Protein AF-W2LH14-F1 (afdb_monomer)

Structure (mmCIF, N/CA/C/O backbone):
data_AF-W2LH14-F1
#
_entry.id   AF-W2LH14-F1
#
loop_
_atom_site.group_PDB
_atom_site.id
_atom_site.type_symbol
_atom_site.label_atom_id
_atom_site.label_alt_id
_atom_site.label_comp_id
_atom_site.label_asym_id
_atom_site.label_entity_id
_atom_site.label_seq_id
_atom_site.pdbx_PDB_ins_code
_atom_site.Cartn_x
_atom_site.Cartn_y
_atom_site.Cartn_z
_atom_site.occupancy
_atom_site.B_iso_or_equiv
_atom_site.auth_seq_id
_atom_site.auth_comp_id
_atom_site.auth_asym_id
_atom_site.auth_atom_id
_atom_site.pdbx_PDB_model_num
ATOM 1 N N . MET A 1 1 ? 20.746 -1.551 20.951 1.00 38.94 1 MET A N 1
ATOM 2 C CA . MET A 1 1 ? 19.528 -2.276 20.537 1.00 38.94 1 MET A CA 1
ATOM 3 C C . MET A 1 1 ? 18.344 -1.422 20.956 1.00 38.94 1 MET A C 1
ATOM 5 O O . MET A 1 1 ? 18.225 -1.141 22.141 1.00 38.94 1 MET A O 1
ATOM 9 N N . VAL A 1 2 ? 17.562 -0.896 20.012 1.00 44.94 2 VAL A N 1
ATOM 10 C CA . VAL A 1 2 ? 16.342 -0.150 20.358 1.00 44.94 2 VAL A CA 1
ATOM 11 C C . VAL A 1 2 ? 15.364 -1.171 20.933 1.00 44.94 2 VAL A C 1
ATOM 13 O O . VAL A 1 2 ? 15.032 -2.142 20.262 1.00 44.94 2 VAL A O 1
ATOM 16 N N . VAL A 1 3 ? 14.977 -1.011 22.198 1.00 56.09 3 VAL A N 1
ATOM 17 C CA . VAL A 1 3 ? 13.902 -1.818 22.783 1.00 56.09 3 VAL A CA 1
ATOM 18 C C . VAL A 1 3 ? 12.614 -1.327 22.143 1.00 56.09 3 VAL A C 1
ATOM 20 O O . VAL A 1 3 ? 12.196 -0.200 22.414 1.00 56.09 3 VAL A O 1
ATOM 23 N N . ASP A 1 4 ? 12.021 -2.137 21.269 1.00 64.62 4 ASP A N 1
ATOM 24 C CA . ASP A 1 4 ? 10.728 -1.815 20.677 1.00 64.62 4 ASP A CA 1
ATOM 25 C C . ASP A 1 4 ? 9.689 -1.707 21.793 1.00 64.62 4 ASP A C 1
ATOM 27 O O . ASP A 1 4 ? 9.436 -2.655 22.542 1.00 64.62 4 ASP A O 1
ATOM 31 N N . LYS A 1 5 ? 9.120 -0.512 21.932 1.00 77.62 5 LYS A N 1
ATOM 32 C CA . LYS A 1 5 ? 8.041 -0.234 22.875 1.00 77.62 5 LYS A CA 1
ATOM 33 C C . LYS A 1 5 ? 6.723 -0.181 22.120 1.00 77.62 5 LYS A C 1
ATOM 35 O O . LYS A 1 5 ? 6.680 0.225 20.952 1.00 77.62 5 LYS A O 1
ATOM 40 N N . ALA A 1 6 ? 5.662 -0.536 22.838 1.00 82.56 6 ALA A N 1
ATOM 41 C CA . ALA A 1 6 ? 4.285 -0.347 22.415 1.00 82.56 6 ALA A CA 1
ATOM 42 C C . ALA A 1 6 ? 4.061 1.038 21.752 1.00 82.56 6 ALA A C 1
ATOM 44 O O . ALA A 1 6 ? 4.745 2.010 22.101 1.00 82.56 6 ALA A O 1
ATOM 45 N N . PRO A 1 7 ? 3.128 1.156 20.793 1.00 87.44 7 PRO A N 1
ATOM 46 C CA . PRO A 1 7 ? 2.204 0.112 20.340 1.00 87.44 7 PRO A CA 1
ATOM 47 C C . PRO A 1 7 ? 2.902 -0.963 19.491 1.00 87.44 7 PRO A C 1
ATOM 49 O O . PRO A 1 7 ? 3.725 -0.636 18.634 1.00 87.44 7 PRO A O 1
ATOM 52 N N . PHE A 1 8 ? 2.581 -2.240 19.725 1.00 93.31 8 PHE A N 1
ATOM 53 C CA . PHE A 1 8 ? 3.042 -3.327 18.854 1.00 93.31 8 PHE A CA 1
ATOM 54 C C . PHE A 1 8 ? 2.170 -3.428 17.600 1.00 93.31 8 PHE A C 1
ATOM 56 O O . PHE A 1 8 ? 0.969 -3.161 17.637 1.00 93.31 8 PHE A O 1
ATOM 63 N N . GLY A 1 9 ? 2.775 -3.818 16.481 1.00 94.38 9 GLY A N 1
ATOM 64 C CA . GLY A 1 9 ? 2.094 -3.914 15.196 1.00 94.38 9 GLY A CA 1
ATOM 65 C C . GLY A 1 9 ? 3.068 -3.834 14.027 1.00 94.38 9 GLY A C 1
ATOM 66 O O . GLY A 1 9 ? 4.276 -3.984 14.208 1.00 94.38 9 GLY A O 1
ATOM 67 N N . MET A 1 10 ? 2.539 -3.563 12.837 1.00 96.00 10 MET A N 1
ATOM 68 C CA . MET A 1 10 ? 3.332 -3.341 11.629 1.00 96.00 10 MET A CA 1
ATOM 69 C C . MET A 1 10 ? 3.384 -1.850 11.305 1.00 96.00 10 MET A C 1
ATOM 71 O O . MET A 1 10 ? 2.360 -1.250 10.977 1.00 96.00 10 MET A O 1
ATOM 75 N N . SER A 1 11 ? 4.574 -1.252 11.380 1.00 95.19 11 SER A N 1
ATOM 76 C CA . SER A 1 11 ? 4.781 0.145 10.993 1.00 95.19 11 SER A CA 1
ATOM 77 C C . SER A 1 11 ? 5.124 0.295 9.514 1.00 95.19 11 SER A C 1
ATOM 79 O O . SER A 1 11 ? 5.924 -0.467 8.976 1.00 95.19 11 SER A O 1
ATOM 81 N N . VAL A 1 12 ? 4.587 1.341 8.901 1.00 95.44 12 VAL A N 1
ATOM 82 C CA . VAL A 1 12 ? 4.843 1.793 7.537 1.00 95.44 12 VAL A CA 1
ATOM 83 C C . VAL A 1 12 ? 5.394 3.212 7.606 1.00 95.44 12 VAL A C 1
ATOM 85 O O . VAL A 1 12 ? 4.910 4.039 8.385 1.00 95.44 12 VAL A O 1
ATOM 88 N N . SER A 1 13 ? 6.406 3.488 6.787 1.00 94.06 13 SER A N 1
ATOM 89 C CA . SER A 1 13 ? 7.114 4.765 6.797 1.00 94.06 13 SER A CA 1
ATOM 90 C C . SER A 1 13 ? 7.590 5.134 5.403 1.00 94.06 13 SER A C 1
ATOM 92 O O . SER A 1 13 ? 8.064 4.273 4.660 1.00 94.06 13 SER A O 1
ATOM 94 N N . TYR A 1 14 ? 7.559 6.427 5.091 1.00 94.31 14 TYR A N 1
ATOM 95 C CA . TYR A 1 14 ? 8.203 7.014 3.925 1.00 94.31 14 TYR A CA 1
ATOM 96 C C . TYR A 1 14 ? 9.401 7.875 4.356 1.00 94.31 14 TYR A C 1
ATOM 98 O O . TYR A 1 14 ? 9.303 9.094 4.516 1.00 94.31 14 TYR A O 1
ATOM 106 N N . PRO A 1 15 ? 10.574 7.257 4.566 1.00 92.44 15 PRO A N 1
ATOM 107 C CA . PRO A 1 15 ? 11.709 7.915 5.205 1.00 92.44 15 PRO A CA 1
ATOM 108 C C . PRO A 1 15 ? 12.373 8.998 4.346 1.00 92.44 15 PRO A C 1
ATOM 110 O O . PRO A 1 15 ? 13.210 9.741 4.853 1.00 92.44 15 PRO A O 1
ATOM 113 N N . TYR A 1 16 ? 12.044 9.121 3.056 1.00 93.38 16 TYR A N 1
ATOM 114 C CA . TYR A 1 16 ? 12.667 10.113 2.173 1.00 93.38 16 TYR A CA 1
ATOM 115 C C . TYR A 1 16 ? 12.553 11.546 2.712 1.00 93.38 16 TYR A C 1
ATOM 117 O O . TYR A 1 16 ? 13.519 12.301 2.666 1.00 93.38 16 TYR A O 1
ATOM 125 N N . ARG A 1 17 ? 11.413 11.897 3.317 1.00 90.00 17 ARG A N 1
ATOM 126 C CA . ARG A 1 17 ? 11.184 13.231 3.901 1.00 90.00 17 ARG A CA 1
ATOM 127 C C . ARG A 1 17 ? 12.053 13.550 5.120 1.00 90.00 17 ARG A C 1
ATOM 129 O O . ARG A 1 17 ? 12.203 14.714 5.465 1.00 90.00 17 ARG A O 1
ATOM 136 N N . SER A 1 18 ? 12.583 12.530 5.795 1.00 91.62 18 SER A N 1
ATOM 137 C CA . SER A 1 18 ? 13.492 12.678 6.936 1.00 91.62 18 SER A CA 1
A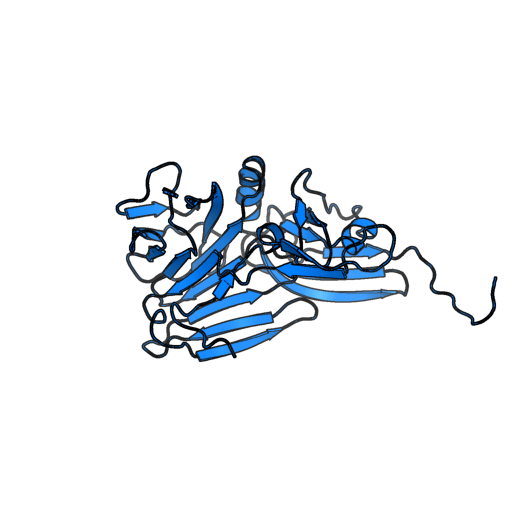TOM 138 C C . SER A 1 18 ? 14.950 12.457 6.532 1.00 91.62 18 SER A C 1
ATOM 140 O O . SER A 1 18 ? 15.806 12.261 7.398 1.00 91.62 18 SER A O 1
ATOM 142 N N . ARG A 1 19 ? 15.241 12.452 5.221 1.00 94.06 19 ARG A N 1
ATOM 143 C CA . ARG A 1 19 ? 16.601 12.301 4.716 1.00 94.06 19 ARG A CA 1
ATOM 144 C C . ARG A 1 19 ? 17.437 13.511 5.108 1.00 94.06 19 ARG A C 1
ATOM 146 O O . ARG A 1 19 ? 17.054 14.653 4.873 1.00 94.06 19 ARG A O 1
ATOM 153 N N . PHE A 1 20 ? 18.627 13.236 5.614 1.00 92.81 20 PHE A N 1
ATOM 154 C CA . PHE A 1 20 ? 19.674 14.227 5.795 1.00 92.81 20 PHE A CA 1
ATOM 155 C C . PHE A 1 20 ? 20.974 13.708 5.191 1.00 92.81 20 PHE A C 1
ATOM 157 O O . PHE A 1 20 ? 21.210 12.499 5.125 1.00 92.81 20 PHE A O 1
ATOM 164 N N . SER A 1 21 ? 21.814 14.627 4.733 1.00 93.44 21 SER A N 1
ATOM 165 C CA . SER A 1 21 ? 23.137 14.332 4.192 1.00 93.44 21 SER A CA 1
AT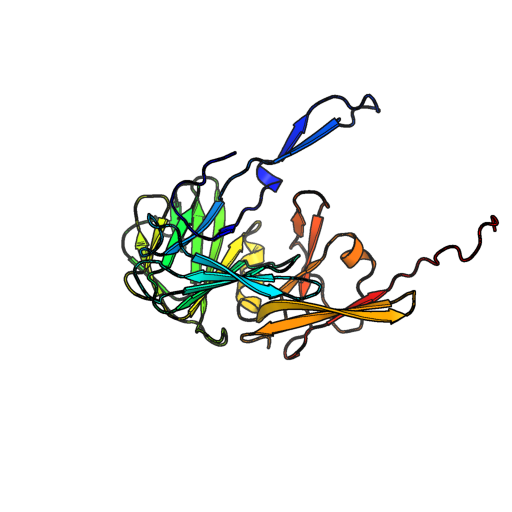OM 166 C C . SER A 1 21 ? 24.219 14.927 5.076 1.00 93.44 21 SER A C 1
ATOM 168 O O . SER A 1 21 ? 24.014 15.976 5.688 1.00 93.44 21 SER A O 1
ATOM 170 N N . GLY A 1 22 ? 25.379 14.282 5.130 1.00 92.00 22 GLY A N 1
ATOM 171 C CA . GLY A 1 22 ? 26.474 14.744 5.968 1.00 92.00 22 GLY A CA 1
ATOM 172 C C . GLY A 1 22 ? 27.847 14.305 5.482 1.00 92.00 22 GLY A C 1
ATOM 173 O O . GLY A 1 22 ? 27.995 13.376 4.686 1.00 92.00 22 GLY A O 1
ATOM 174 N N . GLY A 1 23 ? 28.856 15.003 6.004 1.00 89.38 23 GLY A N 1
ATOM 175 C CA . GLY A 1 23 ? 30.268 14.795 5.696 1.00 89.38 23 GLY A CA 1
ATOM 176 C C . GLY A 1 23 ? 30.675 15.258 4.293 1.00 89.38 23 GLY A C 1
ATOM 177 O O . GLY A 1 23 ? 29.878 15.254 3.358 1.00 89.38 23 GLY A O 1
ATOM 178 N N . SER A 1 24 ? 31.949 15.621 4.145 1.00 88.31 24 SER A N 1
ATOM 179 C CA . SER A 1 24 ? 32.569 15.846 2.836 1.00 88.31 24 SER A CA 1
ATOM 180 C C . SER A 1 24 ? 33.154 14.534 2.321 1.00 88.31 24 SER A C 1
ATOM 182 O O . SER A 1 24 ? 33.870 13.848 3.055 1.00 88.31 24 SER A O 1
ATOM 184 N N . SER A 1 25 ? 32.841 14.173 1.075 1.00 86.56 25 SER A N 1
ATOM 185 C CA . SER A 1 25 ? 33.462 13.023 0.403 1.00 86.56 25 SER A CA 1
ATOM 186 C C . SER A 1 25 ? 34.875 13.318 -0.115 1.00 86.56 25 SER A C 1
ATOM 188 O O . SER A 1 25 ? 35.583 12.389 -0.485 1.00 86.56 25 SER A O 1
ATOM 190 N N . GLY A 1 26 ? 35.280 14.594 -0.169 1.00 85.12 26 GLY A N 1
ATOM 191 C CA . GLY A 1 26 ? 36.501 15.030 -0.855 1.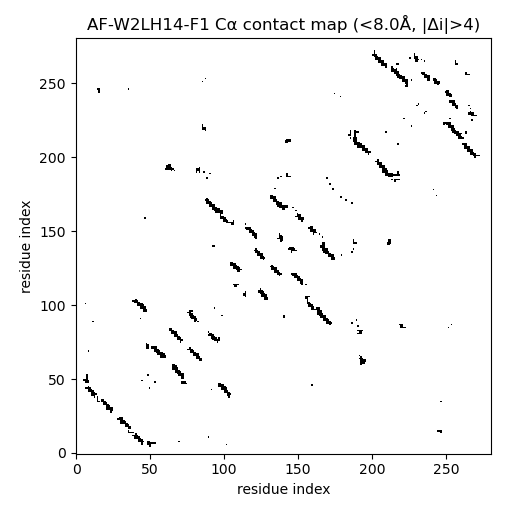00 85.12 26 GLY A CA 1
ATOM 192 C C . GLY A 1 26 ? 36.355 15.180 -2.377 1.00 85.12 26 GLY A C 1
ATOM 193 O O . GLY A 1 26 ? 37.260 15.714 -3.007 1.00 85.12 26 GLY A O 1
ATOM 194 N N . ASN A 1 27 ? 35.210 14.801 -2.960 1.00 84.94 27 ASN A N 1
ATOM 195 C CA . ASN A 1 27 ? 34.949 14.884 -4.399 1.00 84.94 27 ASN A CA 1
ATOM 196 C C . ASN A 1 27 ? 34.001 16.045 -4.728 1.00 84.94 27 ASN A C 1
ATOM 198 O O . ASN A 1 27 ? 32.787 15.869 -4.691 1.00 84.94 27 ASN A O 1
ATOM 202 N N . ASN A 1 28 ? 34.541 17.227 -5.052 1.00 84.31 28 ASN A N 1
ATOM 203 C CA . ASN A 1 28 ? 33.806 18.364 -5.641 1.00 84.31 28 ASN A CA 1
ATOM 204 C C . ASN A 1 28 ? 32.405 18.633 -5.043 1.00 84.31 28 ASN A C 1
ATOM 206 O O . ASN A 1 28 ? 31.420 18.757 -5.764 1.00 84.31 28 ASN A O 1
ATOM 210 N N . GLY A 1 29 ? 32.301 18.711 -3.714 1.00 81.75 29 GLY A N 1
ATOM 211 C CA . GLY A 1 29 ? 31.038 19.030 -3.033 1.00 81.75 29 GLY A CA 1
ATOM 212 C C . GLY A 1 29 ? 30.055 17.862 -2.877 1.00 81.75 29 GLY A C 1
ATOM 213 O O . GLY A 1 29 ? 28.970 18.061 -2.333 1.00 81.75 29 GLY A O 1
ATOM 214 N N . ALA A 1 30 ? 30.415 16.640 -3.282 1.00 88.00 30 ALA A N 1
ATOM 215 C CA . ALA A 1 30 ? 29.601 15.462 -3.013 1.00 88.00 30 ALA A CA 1
ATOM 216 C C . ALA A 1 30 ? 29.592 15.115 -1.514 1.00 88.00 30 ALA A C 1
ATOM 218 O O . ALA A 1 30 ? 30.618 15.169 -0.820 1.00 88.00 30 ALA A O 1
ATOM 219 N N . VAL A 1 31 ? 28.420 14.718 -1.021 1.00 91.25 31 VAL A N 1
ATOM 220 C CA . VAL A 1 31 ? 28.214 14.313 0.374 1.00 91.25 31 VAL A CA 1
ATOM 221 C C . VAL A 1 31 ? 28.796 12.925 0.625 1.00 91.25 31 VAL A C 1
ATOM 223 O O . VAL A 1 31 ? 28.765 12.060 -0.248 1.00 91.25 31 VAL A O 1
ATOM 226 N N . LYS A 1 32 ? 29.328 12.693 1.828 1.00 93.25 32 LYS A N 1
ATOM 227 C CA . LYS A 1 32 ? 29.902 11.389 2.199 1.00 93.25 32 LYS A CA 1
ATOM 228 C C . LYS A 1 32 ? 28.826 10.331 2.437 1.00 93.25 32 LYS A C 1
ATOM 230 O O . LYS A 1 32 ? 29.034 9.160 2.137 1.00 93.25 32 LYS A O 1
ATOM 235 N N . PHE A 1 33 ? 27.702 10.734 3.020 1.00 92.25 33 PHE A N 1
ATOM 236 C CA . PHE A 1 33 ? 26.586 9.843 3.305 1.00 92.25 33 PHE A CA 1
ATOM 237 C C . PHE A 1 33 ? 25.256 10.591 3.281 1.00 92.25 33 PHE A C 1
ATOM 239 O O . PHE A 1 33 ? 25.194 11.815 3.432 1.00 92.25 33 PHE A O 1
ATOM 246 N N . TYR A 1 34 ? 24.184 9.816 3.164 1.00 93.75 34 TYR A N 1
ATOM 247 C CA . TYR A 1 34 ? 22.848 10.220 3.566 1.00 93.75 34 TYR A CA 1
ATOM 248 C C . TYR A 1 34 ? 22.275 9.172 4.520 1.00 93.75 34 TYR A C 1
ATOM 250 O O . TYR A 1 34 ? 22.641 7.998 4.473 1.00 93.75 34 TYR A O 1
ATOM 258 N N . ALA A 1 35 ? 21.392 9.610 5.404 1.00 93.00 35 ALA A N 1
ATOM 259 C CA . ALA A 1 35 ? 20.705 8.762 6.363 1.00 93.00 35 ALA A CA 1
ATOM 260 C C . ALA A 1 35 ? 19.260 9.236 6.529 1.00 93.00 35 ALA A C 1
ATOM 262 O O . ALA A 1 35 ? 18.885 10.314 6.067 1.00 93.00 35 ALA A O 1
ATOM 263 N N . HIS A 1 36 ? 18.448 8.401 7.167 1.00 93.88 36 HIS A N 1
ATOM 264 C CA . HIS A 1 36 ? 17.021 8.626 7.344 1.00 93.88 36 HIS A CA 1
ATOM 265 C C . HIS A 1 36 ? 16.633 8.508 8.812 1.00 93.88 36 HIS A C 1
ATOM 267 O O . HIS A 1 36 ? 17.153 7.653 9.531 1.00 93.88 36 HIS A O 1
ATOM 273 N N . GLY A 1 37 ? 15.679 9.330 9.243 1.00 89.44 37 GLY A N 1
ATOM 274 C CA . GLY A 1 37 ? 15.054 9.163 10.550 1.00 89.44 37 GLY A CA 1
ATOM 275 C C . GLY A 1 37 ? 14.220 7.881 10.607 1.00 89.44 37 GLY A C 1
ATOM 276 O O . GLY A 1 37 ? 13.422 7.613 9.708 1.00 89.44 37 GLY A O 1
ATOM 277 N N . MET A 1 38 ? 14.368 7.110 11.686 1.00 88.06 38 MET A N 1
ATOM 278 C CA . MET A 1 38 ? 13.526 5.945 11.973 1.00 88.06 38 MET A CA 1
ATOM 279 C C . MET A 1 38 ? 12.230 6.416 12.643 1.00 88.06 38 MET A C 1
ATOM 281 O O . MET A 1 38 ? 12.186 6.625 13.854 1.00 88.06 38 MET A O 1
ATOM 285 N N . VAL A 1 39 ? 11.178 6.624 11.850 1.00 90.00 39 VAL A N 1
ATOM 286 C CA . VAL A 1 39 ? 9.872 7.116 12.322 1.00 90.00 39 VAL A CA 1
ATOM 287 C C . VAL A 1 39 ? 8.798 6.110 11.940 1.00 90.00 39 VAL A C 1
ATOM 289 O O . VAL A 1 39 ? 8.739 5.715 10.784 1.00 90.00 39 VAL A O 1
ATOM 292 N N . ARG A 1 40 ? 7.941 5.703 12.882 1.00 91.75 40 ARG A N 1
ATOM 293 C CA . ARG A 1 40 ? 6.789 4.815 12.633 1.00 91.75 40 ARG A CA 1
ATOM 294 C C . ARG A 1 40 ? 5.578 5.651 12.209 1.00 91.75 40 ARG A C 1
ATOM 296 O O . ARG A 1 40 ? 4.757 5.990 13.054 1.00 91.75 40 ARG A O 1
ATOM 303 N N . GLU A 1 41 ? 5.516 6.058 10.943 1.00 94.19 41 GLU A N 1
ATOM 304 C CA . GLU A 1 41 ? 4.569 7.096 10.496 1.00 94.19 41 GLU A CA 1
ATOM 305 C C . GLU A 1 41 ? 3.106 6.655 10.529 1.00 94.19 41 GLU A C 1
ATOM 307 O O . GLU A 1 41 ? 2.223 7.437 10.893 1.00 94.19 41 GLU A O 1
ATOM 312 N N . PHE A 1 42 ? 2.868 5.397 10.178 1.00 96.62 42 PHE A N 1
ATOM 313 C CA . PHE A 1 42 ? 1.580 4.732 10.285 1.00 96.62 42 PHE A CA 1
ATOM 314 C C . PHE A 1 42 ? 1.802 3.333 10.856 1.00 96.62 42 PHE A C 1
ATOM 316 O O . PHE A 1 42 ? 2.737 2.648 10.452 1.00 96.62 42 PHE A O 1
ATOM 323 N N . VAL A 1 43 ? 0.972 2.881 11.790 1.00 97.25 43 VAL A N 1
ATOM 324 C CA . VAL A 1 43 ? 1.081 1.550 12.398 1.00 97.25 43 VAL A CA 1
ATOM 325 C C . VAL A 1 43 ? -0.264 0.849 12.332 1.00 97.25 43 VAL A C 1
ATOM 327 O O . VAL A 1 43 ? -1.243 1.323 12.908 1.00 97.25 43 VAL A O 1
ATOM 330 N N . PHE A 1 44 ? -0.281 -0.316 11.688 1.00 98.19 44 PHE A N 1
ATOM 331 C CA . PHE A 1 44 ? -1.351 -1.293 11.841 1.00 98.19 44 PHE A CA 1
ATOM 332 C C . PHE A 1 44 ? -1.166 -2.018 13.172 1.00 98.19 44 PHE A C 1
ATOM 334 O O . PHE A 1 44 ? -0.198 -2.759 13.351 1.00 98.19 44 PHE A O 1
ATOM 341 N N . SER A 1 45 ? -2.075 -1.790 14.112 1.00 97.56 45 SER A N 1
ATOM 342 C CA . SER A 1 45 ? -2.112 -2.438 15.422 1.00 97.56 45 SER A CA 1
ATOM 343 C C . SER A 1 45 ? -3.523 -2.967 15.701 1.00 97.56 45 SER A C 1
ATOM 345 O O . SER A 1 45 ? -4.421 -2.866 14.856 1.00 97.56 45 SER A O 1
ATOM 347 N N . ALA A 1 46 ? -3.722 -3.534 16.884 1.00 97.62 46 ALA A N 1
ATOM 348 C CA . ALA A 1 46 ? -5.020 -3.937 17.399 1.00 97.62 46 ALA A CA 1
ATOM 349 C C . ALA A 1 46 ? -5.072 -3.720 18.916 1.00 97.62 46 ALA A C 1
ATOM 351 O O . ALA A 1 46 ? -4.030 -3.741 19.579 1.00 97.62 46 ALA A O 1
ATOM 352 N N . GLU A 1 47 ? -6.271 -3.529 19.464 1.00 96.56 47 GLU A N 1
ATOM 353 C CA . GLU A 1 47 ? -6.476 -3.370 20.912 1.00 96.56 47 GLU A CA 1
ATOM 354 C C . GLU A 1 47 ? -5.887 -4.556 21.695 1.00 96.56 47 GLU A C 1
ATOM 356 O O . GLU A 1 47 ? -5.254 -4.393 22.736 1.00 96.56 47 GLU A O 1
ATOM 361 N N . GLU A 1 48 ? -6.007 -5.760 21.143 1.00 96.50 48 GLU A N 1
ATOM 362 C CA . GLU A 1 48 ? -5.579 -7.002 21.780 1.00 96.50 48 GLU A CA 1
ATOM 363 C C . GLU A 1 48 ? -4.047 -7.160 21.837 1.00 96.50 48 GLU A C 1
ATOM 365 O O . GLU A 1 48 ? -3.545 -7.973 22.614 1.00 96.50 48 GLU A O 1
ATOM 370 N N . ILE A 1 49 ? -3.295 -6.391 21.036 1.00 93.50 49 ILE A N 1
ATOM 371 C CA . ILE A 1 49 ? -1.827 -6.489 20.939 1.00 93.50 49 ILE A CA 1
ATOM 372 C C . ILE A 1 49 ? -1.107 -5.182 21.265 1.00 93.50 49 ILE A C 1
ATOM 374 O O . ILE A 1 49 ? 0.119 -5.155 21.274 1.00 93.50 49 ILE A O 1
ATOM 378 N N . VAL A 1 50 ? -1.817 -4.080 21.530 1.00 89.81 50 VAL A N 1
ATOM 379 C CA . VAL A 1 50 ? -1.174 -2.766 21.696 1.00 89.81 50 VAL A CA 1
ATOM 380 C C . VAL A 1 50 ? -0.126 -2.777 22.817 1.00 89.81 50 VAL A C 1
ATOM 382 O O . VAL A 1 50 ? 0.971 -2.252 22.629 1.00 89.81 50 VAL A O 1
ATOM 385 N N . TRP A 1 51 ? -0.425 -3.456 23.928 1.00 89.62 51 TRP A N 1
ATOM 386 C CA . TRP A 1 51 ? 0.429 -3.572 25.119 1.00 89.62 51 TRP A CA 1
ATOM 387 C C . TRP A 1 51 ? 0.982 -4.982 25.341 1.00 89.62 51 TRP A C 1
ATOM 389 O O . TRP A 1 51 ? 1.769 -5.199 26.260 1.00 89.62 51 TRP A O 1
ATOM 399 N N . GLN A 1 52 ? 0.589 -5.940 24.501 1.00 89.75 52 GLN A N 1
ATOM 400 C CA . GLN A 1 52 ? 0.999 -7.335 24.596 1.00 89.75 52 GLN A CA 1
ATOM 401 C C . GLN A 1 52 ? 1.696 -7.741 23.307 1.00 89.75 52 GLN A C 1
ATOM 403 O O . GLN A 1 52 ? 1.104 -7.707 22.232 1.00 89.75 52 GLN A O 1
ATOM 408 N N . LYS A 1 53 ? 2.969 -8.129 23.417 1.00 91.56 53 LYS A N 1
ATOM 409 C CA . LYS A 1 53 ? 3.763 -8.536 22.260 1.00 91.56 53 LYS A CA 1
ATOM 410 C C . LYS A 1 53 ? 3.065 -9.712 21.551 1.00 91.56 53 LYS A C 1
ATOM 412 O O . LYS A 1 53 ? 2.902 -10.757 22.182 1.00 91.56 53 LYS A O 1
ATOM 417 N N . PRO A 1 54 ? 2.683 -9.576 20.269 1.00 94.50 54 PRO A N 1
ATOM 418 C CA . PRO A 1 54 ? 2.094 -10.681 19.524 1.00 94.50 54 PRO A CA 1
ATOM 419 C C . PRO A 1 54 ? 3.147 -11.748 19.202 1.00 94.50 54 PRO A C 1
ATOM 421 O O . PRO A 1 54 ? 4.349 -11.465 19.144 1.00 94.50 54 PRO A O 1
ATOM 424 N N . ASN A 1 55 ? 2.693 -12.969 18.925 1.00 95.69 55 ASN A N 1
ATOM 425 C CA . ASN A 1 55 ? 3.536 -13.966 18.273 1.00 95.69 55 ASN A CA 1
ATOM 426 C C . ASN A 1 55 ? 3.701 -13.575 16.797 1.00 95.69 55 ASN A C 1
ATOM 428 O O . ASN A 1 55 ? 2.703 -13.403 16.098 1.00 95.69 55 ASN A O 1
ATOM 432 N N . PHE A 1 56 ? 4.947 -13.406 16.356 1.00 95.88 56 PHE A N 1
ATOM 433 C CA . PHE A 1 56 ? 5.302 -13.040 14.989 1.00 95.88 56 PHE A CA 1
ATOM 434 C C . PHE A 1 56 ? 5.877 -14.243 14.245 1.00 95.88 56 PHE A C 1
ATOM 436 O O . PHE A 1 56 ? 6.785 -14.906 14.753 1.00 95.88 56 PHE A O 1
ATOM 443 N N . GLN A 1 57 ? 5.397 -14.476 13.026 1.00 97.88 57 GLN A N 1
ATOM 444 C CA . GLN A 1 57 ? 5.869 -15.546 12.151 1.00 97.88 57 GLN A CA 1
ATOM 445 C C . GLN A 1 57 ? 5.964 -15.059 10.704 1.00 97.88 57 GLN A C 1
ATOM 447 O O . GLN A 1 57 ? 5.096 -14.322 10.240 1.00 97.88 57 GLN A O 1
ATOM 452 N N . VAL A 1 58 ? 6.986 -15.520 9.984 1.00 98.31 58 VAL A N 1
ATOM 453 C CA . VAL A 1 58 ? 6.978 -15.551 8.515 1.00 98.31 58 VAL A CA 1
ATOM 454 C C . VAL A 1 58 ? 6.322 -16.869 8.119 1.00 98.31 58 VAL A C 1
ATOM 456 O O . VAL A 1 58 ? 6.745 -17.919 8.601 1.00 98.31 58 VAL A O 1
ATOM 459 N N . VAL A 1 59 ? 5.259 -16.811 7.321 1.00 98.25 59 VAL A N 1
ATOM 460 C CA . VAL A 1 59 ? 4.414 -17.981 7.019 1.00 98.25 59 VAL A CA 1
ATOM 461 C C . VAL A 1 59 ? 4.424 -18.382 5.546 1.00 98.25 59 VAL A C 1
ATOM 463 O O . VAL A 1 59 ? 4.016 -19.497 5.242 1.00 98.25 59 VAL A O 1
ATOM 466 N N . ASP A 1 60 ? 4.885 -17.501 4.657 1.00 98.06 60 ASP A N 1
ATOM 467 C CA . ASP A 1 60 ? 5.046 -17.752 3.220 1.00 98.06 60 ASP A CA 1
ATOM 468 C C . ASP A 1 60 ? 6.073 -16.763 2.632 1.00 98.06 60 ASP A C 1
ATOM 470 O O . ASP A 1 60 ? 6.348 -15.722 3.247 1.00 98.06 60 ASP A O 1
ATOM 474 N N . TRP A 1 61 ? 6.662 -17.076 1.476 1.00 97.38 61 TRP A N 1
ATOM 475 C CA . TRP A 1 61 ? 7.583 -16.192 0.747 1.00 97.38 61 TRP A CA 1
ATOM 476 C C . TRP A 1 61 ? 7.708 -16.577 -0.733 1.00 97.38 61 TRP A C 1
ATOM 478 O O . TRP A 1 61 ? 7.414 -17.701 -1.128 1.00 97.38 61 TRP A O 1
ATOM 488 N N . ALA A 1 62 ? 8.190 -15.634 -1.541 1.00 96.56 62 ALA A N 1
ATOM 489 C CA . ALA A 1 62 ? 8.521 -15.823 -2.954 1.00 96.56 62 ALA A CA 1
ATOM 490 C C . ALA A 1 62 ? 9.808 -15.057 -3.312 1.00 96.56 62 ALA A C 1
ATOM 492 O O . ALA 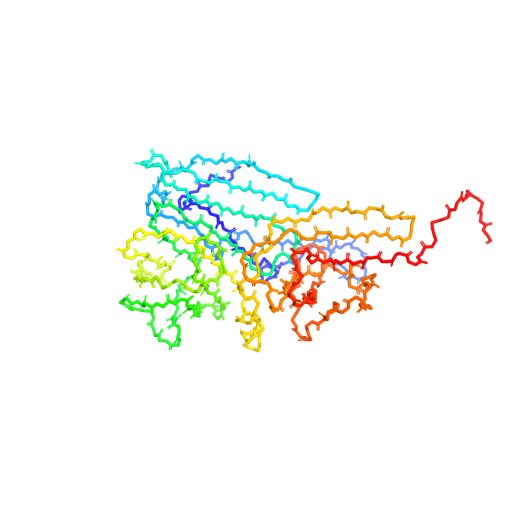A 1 62 ? 10.408 -14.417 -2.443 1.00 96.56 62 ALA A O 1
ATOM 493 N N . ASP A 1 63 ? 10.206 -15.060 -4.589 1.00 96.88 63 ASP A N 1
ATOM 494 C CA . ASP A 1 63 ? 11.369 -14.293 -5.070 1.00 96.88 63 ASP A CA 1
ATOM 495 C C . ASP A 1 63 ? 11.245 -12.798 -4.750 1.00 96.88 63 ASP A C 1
ATOM 497 O O . ASP A 1 63 ? 12.222 -12.132 -4.398 1.00 96.88 63 ASP A O 1
ATOM 501 N N . GLN A 1 64 ? 10.022 -12.268 -4.842 1.00 95.56 64 GLN A N 1
ATOM 502 C CA . GLN A 1 64 ? 9.667 -10.929 -4.392 1.00 95.56 64 GLN A CA 1
ATOM 503 C C . GLN A 1 64 ? 8.517 -10.989 -3.389 1.00 95.56 64 GLN A C 1
ATOM 505 O O . GLN A 1 64 ? 7.344 -10.901 -3.749 1.00 95.56 64 GLN A O 1
ATOM 510 N N . GLY A 1 65 ? 8.865 -11.048 -2.109 1.00 96.75 65 GLY A N 1
ATOM 511 C CA . GLY A 1 65 ? 7.952 -10.750 -1.010 1.00 96.75 65 GLY A CA 1
ATOM 512 C C . GLY A 1 65 ? 7.872 -11.837 0.052 1.00 96.75 65 GLY A C 1
ATOM 513 O O . GLY A 1 65 ? 8.321 -12.965 -0.139 1.00 96.75 65 GLY A O 1
ATOM 514 N N . VAL A 1 66 ? 7.318 -11.462 1.202 1.00 98.38 66 VAL A N 1
ATOM 515 C CA . VAL A 1 66 ? 7.133 -12.345 2.358 1.00 98.38 66 VAL A CA 1
ATOM 516 C C . VAL A 1 66 ? 5.776 -12.098 2.999 1.00 98.38 66 VAL A C 1
ATOM 518 O O . VAL A 1 66 ? 5.357 -10.947 3.141 1.00 98.38 66 VAL A O 1
ATOM 521 N N . THR A 1 67 ? 5.121 -13.159 3.455 1.00 98.69 67 THR A N 1
ATOM 522 C CA . THR A 1 67 ? 3.894 -13.058 4.247 1.00 98.69 67 THR A CA 1
ATOM 523 C C . THR A 1 67 ? 4.238 -13.183 5.721 1.00 98.69 67 THR A C 1
ATOM 525 O O . THR A 1 67 ? 4.819 -14.176 6.172 1.00 98.69 67 THR A O 1
ATOM 528 N N . VAL A 1 68 ? 3.847 -12.176 6.497 1.00 98.56 68 VAL A N 1
ATOM 529 C CA . VAL A 1 68 ? 4.034 -12.138 7.947 1.00 98.56 68 VAL A CA 1
ATOM 530 C C . VAL A 1 68 ? 2.700 -12.223 8.670 1.00 98.56 68 VAL A C 1
ATOM 532 O O . VAL A 1 68 ? 1.699 -11.650 8.241 1.00 98.56 68 VAL A O 1
ATOM 535 N N . LYS A 1 69 ? 2.694 -12.917 9.805 1.00 98.56 69 LYS A N 1
ATOM 536 C CA . LYS A 1 69 ? 1.523 -13.110 10.656 1.00 98.56 69 LYS A CA 1
ATOM 537 C C . LYS A 1 69 ? 1.830 -12.692 12.087 1.00 98.56 69 LYS A C 1
ATOM 539 O O . LYS A 1 69 ? 2.827 -13.114 12.668 1.00 98.56 69 LYS A O 1
ATOM 544 N N . PHE A 1 70 ? 0.923 -11.913 12.660 1.00 97.81 70 PHE A N 1
ATOM 545 C CA . PHE A 1 70 ? 0.882 -11.545 14.067 1.00 97.81 70 PHE A CA 1
ATOM 546 C C . PHE A 1 70 ? -0.328 -12.225 14.701 1.00 97.81 70 PHE A C 1
ATOM 548 O O . PHE A 1 70 ? -1.445 -12.060 14.216 1.00 97.81 70 PHE A O 1
ATOM 555 N N . THR A 1 71 ? -0.124 -12.978 15.778 1.00 97.94 71 THR A N 1
ATOM 556 C CA . THR A 1 71 ? -1.213 -13.598 16.550 1.00 97.94 71 THR A CA 1
ATOM 557 C C . THR A 1 71 ? -1.248 -12.977 17.938 1.00 97.94 71 THR A C 1
ATOM 559 O O . THR A 1 71 ? -0.202 -12.878 18.591 1.00 97.94 71 THR A O 1
ATOM 562 N N . ALA A 1 72 ? -2.423 -12.528 18.378 1.00 96.44 72 ALA A N 1
ATOM 563 C CA . ALA A 1 72 ? -2.586 -11.991 19.723 1.00 96.44 72 ALA A CA 1
ATOM 564 C C . ALA A 1 72 ? -2.297 -13.073 20.775 1.00 96.44 72 ALA A C 1
ATOM 566 O O . ALA A 1 72 ? -2.591 -14.244 20.572 1.00 96.44 72 ALA A O 1
ATOM 567 N N . GLY A 1 73 ? -1.693 -12.698 21.905 1.00 91.44 73 GLY A N 1
ATOM 568 C CA . GLY A 1 73 ? -1.490 -13.638 23.017 1.00 91.44 73 GLY A CA 1
ATOM 569 C C . GLY A 1 73 ? -2.755 -13.850 23.857 1.00 91.44 73 GLY A C 1
ATOM 570 O O . GLY A 1 73 ? -2.901 -14.875 24.513 1.00 91.44 73 GLY A O 1
ATOM 571 N N . SER A 1 74 ? -3.661 -12.872 23.834 1.00 88.12 74 SER A N 1
ATOM 572 C CA . SER A 1 74 ? -4.910 -12.828 24.601 1.00 88.12 74 SER A CA 1
ATOM 573 C C . SER A 1 74 ? -6.108 -13.457 23.882 1.00 88.12 74 SER A C 1
ATOM 575 O O . SER A 1 74 ? -7.138 -13.690 24.511 1.00 88.12 74 SER A O 1
ATOM 577 N N . SER A 1 75 ? -5.995 -13.734 22.581 1.00 91.12 75 SER A N 1
ATOM 578 C CA . SER A 1 75 ? -7.050 -14.325 21.752 1.00 91.12 75 SER A CA 1
ATOM 579 C C . SER A 1 75 ? -6.446 -15.152 20.611 1.00 91.12 75 SER A C 1
ATOM 581 O O . SER A 1 75 ? -5.233 -15.195 20.441 1.00 91.12 75 SER A O 1
ATOM 583 N N . SER A 1 76 ? -7.276 -15.809 19.798 1.00 92.75 76 SER A N 1
ATOM 584 C CA . SER A 1 76 ? -6.837 -16.440 18.542 1.00 92.75 76 SER A CA 1
ATOM 585 C C . SER A 1 76 ? -6.830 -15.475 17.349 1.00 92.75 76 SER A C 1
ATOM 587 O O . SER A 1 76 ? -6.611 -15.908 16.216 1.00 92.75 76 SER A O 1
ATOM 589 N N . GLY A 1 77 ? -7.087 -14.183 17.582 1.00 97.81 77 GLY A N 1
ATOM 590 C CA . GLY A 1 77 ? -7.159 -13.168 16.540 1.00 97.81 77 GLY A CA 1
ATOM 591 C C . GLY A 1 77 ? -5.804 -12.914 15.879 1.00 97.81 77 GLY A C 1
ATOM 592 O O . GLY A 1 77 ? -4.744 -13.019 16.507 1.00 97.81 77 GLY A O 1
ATOM 593 N N . THR A 1 78 ? -5.831 -12.589 14.586 1.00 98.50 78 THR A N 1
ATOM 594 C CA . THR A 1 78 ? -4.625 -12.474 13.759 1.00 98.50 78 THR A CA 1
ATOM 595 C C . THR A 1 78 ? -4.621 -11.232 12.880 1.00 98.50 78 THR A C 1
ATOM 597 O O . THR A 1 78 ? -5.665 -10.750 12.440 1.00 98.50 78 THR A O 1
ATOM 600 N N . MET A 1 79 ? -3.415 -10.738 12.609 1.00 98.50 79 MET A N 1
ATOM 601 C CA . MET A 1 79 ? -3.129 -9.772 11.556 1.00 98.50 79 MET A CA 1
ATOM 602 C C . MET A 1 79 ? -2.137 -10.405 10.573 1.00 98.50 79 MET A C 1
ATOM 604 O O . MET A 1 79 ? -1.120 -10.946 11.009 1.00 98.50 79 MET A O 1
ATOM 608 N N . VAL A 1 80 ? -2.412 -10.356 9.272 1.00 98.81 80 VAL A N 1
ATOM 609 C CA . VAL A 1 80 ? -1.550 -10.918 8.217 1.00 98.81 80 VAL A CA 1
ATOM 610 C C . VAL A 1 80 ? -1.242 -9.852 7.174 1.00 98.81 80 VAL A C 1
ATOM 612 O O . VAL A 1 80 ? -2.154 -9.174 6.703 1.00 98.81 80 VAL A O 1
ATOM 615 N N . SER A 1 81 ? 0.027 -9.711 6.804 1.00 98.62 81 SER A N 1
ATOM 616 C CA . SER A 1 81 ? 0.478 -8.756 5.791 1.00 98.62 81 SER A CA 1
ATOM 617 C C . SER A 1 81 ? 1.407 -9.428 4.794 1.00 98.62 81 SER A C 1
ATOM 619 O O . SER A 1 81 ? 2.296 -10.184 5.186 1.00 98.62 81 SER A O 1
ATOM 621 N N . ASP A 1 82 ? 1.208 -9.100 3.525 1.00 98.38 82 ASP A N 1
ATOM 622 C CA . ASP A 1 82 ? 2.103 -9.440 2.432 1.00 98.38 82 ASP A CA 1
ATOM 623 C C . ASP A 1 82 ? 3.025 -8.238 2.173 1.00 98.38 82 ASP A C 1
ATOM 625 O O . ASP A 1 82 ? 2.571 -7.138 1.847 1.00 98.38 82 ASP A O 1
ATOM 629 N N . LEU A 1 83 ? 4.330 -8.427 2.368 1.00 98.12 83 LEU A N 1
ATOM 630 C CA . LEU A 1 83 ? 5.345 -7.388 2.215 1.00 98.12 83 LEU A CA 1
ATOM 631 C C . LEU A 1 83 ? 6.077 -7.587 0.895 1.00 98.12 83 LEU A C 1
ATOM 633 O O . LEU A 1 83 ? 6.938 -8.459 0.786 1.00 98.12 83 LEU A O 1
ATOM 637 N N . VAL A 1 84 ? 5.752 -6.755 -0.094 1.00 97.56 84 VAL A N 1
ATOM 638 C CA . VAL A 1 84 ? 6.269 -6.876 -1.462 1.00 97.56 84 VAL A CA 1
ATOM 639 C C . VAL A 1 84 ? 7.083 -5.644 -1.835 1.00 97.56 84 VAL A C 1
ATOM 641 O O . VAL A 1 84 ? 6.676 -4.502 -1.611 1.00 97.56 84 VAL A O 1
ATOM 644 N N . SER A 1 85 ? 8.251 -5.871 -2.432 1.00 95.88 85 SER A N 1
ATOM 645 C CA . SER A 1 85 ? 9.102 -4.798 -2.938 1.00 95.88 85 SER A CA 1
ATOM 646 C C . SER A 1 85 ? 8.361 -3.984 -4.002 1.00 95.88 85 SER A C 1
ATOM 648 O O . SER A 1 85 ? 7.902 -4.539 -4.996 1.00 95.88 85 SER A O 1
ATOM 650 N N . GLY A 1 86 ? 8.233 -2.672 -3.789 1.00 96.00 86 GLY A N 1
ATOM 651 C CA . GLY A 1 86 ? 7.519 -1.772 -4.702 1.00 96.00 86 GLY A CA 1
ATOM 652 C C . GLY A 1 86 ? 6.012 -1.636 -4.450 1.00 96.00 86 GLY A C 1
ATOM 653 O O . GLY A 1 86 ? 5.342 -0.958 -5.221 1.00 96.00 86 GLY A O 1
ATOM 654 N N . MET A 1 87 ? 5.447 -2.219 -3.386 1.00 97.38 87 MET A N 1
ATOM 655 C CA . MET A 1 87 ? 4.010 -2.062 -3.117 1.00 97.38 87 MET A CA 1
ATOM 656 C C . MET A 1 87 ? 3.610 -0.583 -2.944 1.00 97.38 87 MET A C 1
ATOM 658 O O . MET A 1 87 ? 4.247 0.159 -2.195 1.00 97.38 87 MET A O 1
ATOM 662 N N . VAL A 1 88 ? 2.540 -0.152 -3.625 1.00 98.19 88 VAL A N 1
ATOM 663 C CA . VAL A 1 88 ? 1.964 1.201 -3.451 1.00 98.19 88 VAL A CA 1
ATOM 664 C C . VAL A 1 88 ? 1.164 1.306 -2.156 1.00 98.19 88 VAL A C 1
ATOM 666 O O . VAL A 1 88 ? 1.180 2.339 -1.487 1.00 98.19 88 VAL A O 1
ATOM 669 N N . TYR A 1 89 ? 0.490 0.217 -1.790 1.00 98.56 89 TYR A N 1
ATOM 670 C CA . TYR A 1 89 ? -0.305 0.122 -0.576 1.00 98.56 89 TYR A CA 1
ATOM 671 C C . TYR A 1 89 ? 0.315 -0.906 0.357 1.00 98.56 89 TYR A C 1
ATOM 673 O O . TYR A 1 89 ? 0.551 -2.046 -0.046 1.00 98.56 89 TYR A O 1
ATOM 681 N N . SER A 1 90 ? 0.460 -0.542 1.623 1.00 98.31 90 SER A N 1
ATOM 682 C CA . SER A 1 90 ? 0.672 -1.524 2.683 1.00 98.31 90 SER A CA 1
ATOM 683 C C . SER A 1 90 ? -0.680 -2.079 3.106 1.00 98.31 90 SER A C 1
ATOM 685 O O . SER A 1 90 ? -1.620 -1.312 3.323 1.00 98.31 90 SER A O 1
ATOM 687 N N . SER A 1 91 ? -0.792 -3.397 3.231 1.00 98.44 91 SER A N 1
ATOM 688 C CA . SER A 1 91 ? -2.069 -4.066 3.499 1.00 98.44 91 SER A CA 1
ATOM 689 C C . SER A 1 91 ? -1.986 -4.884 4.781 1.00 98.44 91 SER A C 1
ATOM 691 O O . SER A 1 91 ? -0.948 -5.459 5.084 1.00 98.44 91 SER A O 1
ATOM 693 N N . MET A 1 92 ? -3.078 -4.943 5.534 1.00 98.75 92 MET A N 1
ATOM 694 C CA . MET A 1 92 ? -3.189 -5.780 6.719 1.00 98.75 92 MET A CA 1
ATOM 695 C C . MET A 1 92 ? -4.555 -6.454 6.752 1.00 98.75 92 MET A C 1
ATOM 697 O O . MET A 1 92 ? -5.588 -5.789 6.856 1.00 98.75 92 MET A O 1
ATOM 701 N N . LYS A 1 93 ? -4.562 -7.782 6.680 1.00 98.81 93 LYS A N 1
ATOM 702 C CA . LYS A 1 93 ? -5.750 -8.609 6.852 1.00 98.81 93 LYS A CA 1
ATOM 703 C C . LYS A 1 93 ? -5.949 -8.911 8.330 1.00 98.81 93 LYS A C 1
ATOM 705 O O . LYS A 1 93 ? -5.119 -9.574 8.941 1.00 98.81 93 LYS A O 1
ATOM 710 N N . TYR A 1 94 ? -7.055 -8.442 8.883 1.00 98.81 94 TYR A N 1
ATOM 711 C CA . TYR A 1 94 ? -7.479 -8.717 10.248 1.00 98.81 94 TYR A CA 1
ATOM 712 C C . TYR A 1 94 ? -8.450 -9.896 10.270 1.00 98.81 94 TYR A C 1
ATOM 714 O O . TYR A 1 94 ? -9.299 -10.032 9.383 1.00 98.81 94 TYR A O 1
ATOM 722 N N . SER A 1 95 ? -8.342 -10.723 11.307 1.00 98.56 95 SER A N 1
ATOM 723 C CA . SER A 1 95 ? -9.379 -11.680 11.679 1.00 98.56 95 SER A CA 1
ATOM 724 C C . SER A 1 95 ? -9.510 -11.758 13.194 1.00 98.56 95 SER A C 1
ATOM 726 O O . SER A 1 95 ? -8.515 -11.993 13.882 1.00 98.56 95 SER A O 1
ATOM 728 N N . GLY A 1 96 ? -10.719 -11.551 13.716 1.00 97.88 96 GLY A N 1
ATOM 729 C CA . GLY A 1 96 ? -11.003 -11.661 15.149 1.00 97.88 96 GLY A CA 1
ATOM 730 C C . GLY A 1 96 ? -10.273 -10.647 16.042 1.00 97.88 96 GLY A C 1
ATOM 731 O O . GLY A 1 96 ? -10.019 -10.949 17.205 1.00 97.88 96 GLY A O 1
ATOM 732 N N . LEU A 1 97 ? -9.890 -9.481 15.510 1.00 98.38 97 LEU A N 1
ATOM 733 C CA . LEU A 1 97 ? -9.191 -8.415 16.240 1.00 98.38 97 LEU A CA 1
ATOM 734 C C . LEU A 1 97 ? -9.892 -7.069 16.075 1.00 98.38 97 LEU A C 1
ATOM 736 O O . LEU A 1 97 ? -10.617 -6.869 15.101 1.00 98.38 97 LEU A O 1
ATOM 740 N N . THR A 1 98 ? -9.629 -6.139 16.990 1.00 98.44 98 THR A N 1
ATOM 741 C CA . THR A 1 98 ? -10.155 -4.768 16.977 1.00 98.44 98 THR A CA 1
ATOM 742 C C . THR A 1 98 ? -9.081 -3.815 16.440 1.00 98.44 98 THR A C 1
ATOM 744 O O . THR A 1 98 ? -8.164 -3.465 17.189 1.00 98.44 98 THR A O 1
ATOM 747 N N . PRO A 1 99 ? -9.134 -3.379 15.160 1.00 98.56 99 PRO A N 1
ATOM 748 C CA . PRO A 1 99 ? -8.074 -2.568 14.571 1.00 98.56 99 PRO A CA 1
ATOM 749 C C . PRO A 1 99 ? -7.800 -1.282 15.342 1.00 98.56 99 PRO A C 1
ATOM 751 O O . PRO A 1 99 ? -8.720 -0.565 15.743 1.00 98.56 99 PRO A O 1
ATOM 754 N N . ARG A 1 100 ? -6.517 -0.955 15.476 1.00 97.94 100 ARG A N 1
ATOM 755 C CA . ARG A 1 100 ? -6.036 0.317 16.009 1.00 97.94 100 ARG A CA 1
ATOM 756 C C . ARG A 1 100 ? -4.977 0.875 15.066 1.00 97.94 100 ARG A C 1
ATOM 758 O O . ARG A 1 100 ? -3.897 0.308 14.932 1.00 97.94 100 ARG A O 1
ATOM 765 N N . LEU A 1 101 ? -5.295 1.973 14.395 1.00 97.94 101 LEU A N 1
ATOM 766 C CA . LEU A 1 101 ? -4.420 2.661 13.450 1.00 97.94 101 LEU A CA 1
ATOM 767 C C . LEU A 1 101 ? -3.701 3.779 14.195 1.00 97.94 101 LEU A C 1
ATOM 769 O O . LEU A 1 101 ? -4.356 4.675 14.723 1.00 97.94 101 LEU A O 1
ATOM 773 N N . VAL A 1 102 ? -2.374 3.718 14.279 1.00 96.75 102 VAL A N 1
ATOM 774 C CA . VAL A 1 102 ? -1.579 4.679 15.061 1.00 96.75 102 VAL A CA 1
ATOM 775 C C . VAL A 1 102 ? -0.709 5.514 14.144 1.00 96.75 102 VAL A C 1
ATOM 777 O O . VAL A 1 102 ? -0.080 4.981 13.235 1.00 96.75 102 VAL A O 1
ATOM 780 N N . SER A 1 103 ? -0.625 6.809 14.413 1.00 95.19 103 SER A N 1
ATOM 781 C CA . SER A 1 103 ? 0.237 7.745 13.702 1.00 95.19 103 SER A CA 1
ATOM 782 C C . SER A 1 103 ? 1.386 8.234 14.588 1.00 95.19 103 SER A C 1
ATOM 784 O O . SER A 1 103 ? 1.260 8.327 15.811 1.00 95.19 103 SER A O 1
ATOM 786 N N . SER A 1 104 ? 2.520 8.598 13.979 1.00 91.25 104 SER A N 1
ATOM 787 C CA . SER A 1 104 ? 3.624 9.260 14.702 1.00 91.25 104 SER A CA 1
ATOM 788 C C . SER A 1 104 ? 3.359 10.735 15.015 1.00 91.25 104 SER A C 1
ATOM 790 O O . SER A 1 104 ? 4.109 11.346 15.771 1.00 91.25 104 SER A O 1
ATOM 792 N N . ALA A 1 105 ? 2.347 11.325 14.382 1.00 94.19 105 ALA A N 1
ATOM 793 C CA . ALA A 1 105 ? 1.974 12.729 14.493 1.00 94.19 105 ALA A CA 1
ATOM 794 C C . ALA A 1 105 ? 0.477 12.854 14.802 1.00 94.19 105 ALA A C 1
ATOM 796 O O . ALA A 1 105 ? -0.277 11.904 14.591 1.00 94.19 105 ALA A O 1
ATOM 797 N N . ALA A 1 106 ? 0.037 14.012 15.296 1.00 96.75 106 ALA A N 1
ATOM 798 C CA . ALA A 1 106 ? -1.380 14.221 15.572 1.00 96.75 106 ALA A CA 1
ATOM 799 C C . ALA A 1 106 ? -2.188 14.212 14.265 1.00 96.75 106 ALA A C 1
ATOM 801 O O . ALA A 1 106 ? -1.780 14.824 13.277 1.00 96.75 106 ALA A O 1
ATOM 802 N N . ILE A 1 107 ? -3.329 13.534 14.265 1.00 97.94 107 ILE A N 1
ATOM 803 C CA . ILE A 1 107 ? -4.292 13.538 13.170 1.00 97.94 107 ILE A CA 1
ATOM 804 C C . ILE A 1 107 ? -5.095 14.837 13.275 1.00 97.94 107 ILE A C 1
ATOM 806 O O . ILE A 1 107 ? -5.738 15.108 14.286 1.00 97.94 107 ILE A O 1
ATOM 810 N N . SER A 1 108 ? -5.028 15.660 12.235 1.00 97.25 108 SER A N 1
ATOM 811 C CA . SER A 1 108 ? -5.758 16.925 12.155 1.00 97.25 108 SER A CA 1
ATOM 812 C C . SER A 1 108 ? -7.163 16.723 11.615 1.00 97.25 108 SER A C 1
ATOM 814 O O . SER A 1 108 ? -8.122 17.203 12.219 1.00 97.25 108 SER A O 1
ATOM 816 N N . THR A 1 109 ? -7.292 16.019 10.489 1.00 97.81 109 THR A N 1
ATOM 817 C CA . THR A 1 109 ? -8.589 15.791 9.850 1.00 97.81 109 THR A CA 1
ATOM 818 C C . THR A 1 109 ? -8.737 14.372 9.329 1.00 97.81 109 THR A C 1
ATOM 820 O O . THR A 1 109 ? -7.759 13.694 9.001 1.00 97.81 109 THR A O 1
ATOM 823 N N . ILE A 1 110 ? -9.995 13.941 9.254 1.00 97.94 110 ILE A N 1
ATOM 824 C CA . ILE A 1 110 ? -10.430 12.710 8.606 1.00 97.94 110 ILE A CA 1
ATOM 825 C C . ILE A 1 110 ? -11.567 13.088 7.665 1.00 97.94 110 ILE A C 1
ATOM 827 O O . ILE A 1 110 ? -12.550 13.692 8.093 1.00 97.94 110 ILE A O 1
ATOM 831 N N . ASN A 1 111 ? -11.424 12.778 6.377 1.00 96.81 111 ASN A N 1
ATOM 832 C CA . ASN A 1 111 ? -12.396 13.143 5.338 1.00 96.81 111 ASN A CA 1
ATOM 833 C C . ASN A 1 111 ? -12.730 14.651 5.344 1.00 96.81 111 ASN A C 1
ATOM 835 O O . ASN A 1 111 ? -13.879 15.061 5.190 1.00 96.81 111 ASN A O 1
ATOM 839 N N . GLY A 1 112 ? -11.713 15.487 5.582 1.00 95.75 112 GLY A N 1
ATOM 840 C CA . GLY A 1 112 ? -11.842 16.947 5.638 1.00 95.75 112 GLY A CA 1
ATOM 841 C C . GLY A 1 112 ? -12.476 17.501 6.919 1.00 95.75 112 GLY A C 1
ATOM 842 O O . GLY A 1 112 ? -12.467 18.714 7.104 1.00 95.75 112 GLY A O 1
ATOM 843 N N . GLN A 1 113 ? -12.972 16.650 7.820 1.00 96.25 113 GLN A N 1
ATOM 844 C CA . GLN A 1 113 ? -13.528 17.071 9.106 1.00 96.25 113 GLN A CA 1
ATOM 845 C C . GLN A 1 113 ? -12.470 16.994 10.210 1.00 96.25 113 GLN A C 1
ATOM 847 O O . GLN A 1 113 ? -11.651 16.071 10.186 1.00 96.25 113 GLN A O 1
ATOM 852 N N . PRO A 1 114 ? -12.459 17.927 11.182 1.00 94.69 114 PRO A N 1
ATOM 853 C CA . PRO A 1 114 ? -11.588 17.830 12.348 1.00 94.69 114 PRO A CA 1
ATOM 854 C C . PRO A 1 114 ? -11.727 16.473 13.037 1.00 94.69 114 PRO A C 1
ATOM 856 O O . PRO A 1 114 ? -12.830 15.936 13.147 1.00 94.69 114 PRO A O 1
ATOM 859 N N . MET A 1 115 ? -10.611 15.920 13.511 1.00 91.44 115 MET A N 1
ATOM 860 C CA . MET A 1 115 ? -10.642 14.668 14.262 1.00 91.44 115 MET A CA 1
ATOM 861 C C . MET A 1 115 ? -11.523 14.816 15.510 1.00 91.44 115 MET A C 1
ATOM 863 O O . MET A 1 115 ? -11.268 15.653 16.375 1.00 91.44 115 MET A O 1
ATOM 867 N N . GLY A 1 116 ? -12.547 13.974 15.614 1.00 86.62 116 GLY A N 1
ATOM 868 C CA . GLY A 1 116 ? -13.443 13.922 16.760 1.00 86.62 116 GLY A CA 1
ATOM 869 C C . GLY A 1 116 ? -14.554 12.898 16.546 1.00 86.62 116 GLY A C 1
ATOM 870 O O . GLY A 1 116 ? -14.975 12.656 15.418 1.00 86.62 116 GLY A O 1
ATOM 871 N N . GLY A 1 117 ? -15.024 12.286 17.633 1.00 87.69 117 GLY A N 1
ATOM 872 C CA . GLY A 1 117 ? -16.133 11.332 17.592 1.00 87.69 117 GLY A CA 1
ATOM 873 C C . GLY A 1 117 ? -15.849 10.062 16.780 1.00 87.69 117 GLY A C 1
ATOM 874 O O . GLY A 1 117 ? -14.717 9.574 16.731 1.00 87.69 117 GLY A O 1
ATOM 875 N N . GLN A 1 118 ? -16.915 9.515 16.189 1.00 95.50 118 GLN A N 1
ATOM 876 C CA . GLN A 1 118 ? -16.895 8.314 15.355 1.00 95.50 118 GLN A CA 1
ATOM 877 C C . GLN A 1 118 ? -17.044 8.676 13.877 1.00 95.50 118 GLN A C 1
ATOM 879 O O . GLN A 1 118 ? -17.874 9.506 13.513 1.00 95.50 118 GLN A O 1
ATOM 884 N N . VAL A 1 119 ? -16.288 7.994 13.025 1.00 96.69 119 VAL A N 1
ATOM 885 C CA . VAL A 1 119 ? -16.397 8.050 11.568 1.00 96.69 119 VAL A CA 1
ATOM 886 C C . VAL A 1 119 ? -16.640 6.639 11.046 1.00 96.69 119 VAL A C 1
ATOM 888 O O . VAL A 1 119 ? -15.935 5.700 11.412 1.00 96.69 119 VAL A O 1
ATOM 891 N N . ARG A 1 120 ? -17.658 6.476 10.203 1.00 97.81 120 ARG A N 1
ATOM 892 C CA . ARG A 1 120 ? -18.014 5.199 9.580 1.00 97.81 120 ARG A CA 1
ATOM 893 C C . ARG A 1 120 ? -17.835 5.303 8.073 1.00 97.81 120 ARG A C 1
ATOM 895 O O . ARG A 1 120 ? -18.235 6.300 7.480 1.00 97.81 120 ARG A O 1
ATOM 902 N N . GLY A 1 121 ? -17.253 4.273 7.474 1.00 98.25 121 GLY A N 1
ATOM 903 C CA . GLY A 1 121 ? -17.116 4.166 6.026 1.00 98.25 121 GLY A CA 1
ATOM 904 C C . GLY A 1 121 ? -16.112 3.094 5.622 1.00 98.25 121 GLY A C 1
ATOM 905 O O . GLY A 1 121 ? -15.607 2.343 6.456 1.00 98.25 121 GLY A O 1
ATOM 906 N N . SER A 1 122 ? -15.831 3.029 4.327 1.00 98.62 122 SER A N 1
ATOM 907 C CA . SER A 1 122 ? -14.838 2.137 3.710 1.00 98.62 122 SER A CA 1
ATOM 908 C C . SER A 1 122 ? -13.575 2.870 3.241 1.00 98.62 122 SER A C 1
ATOM 910 O O . SER A 1 122 ? -12.584 2.226 2.904 1.00 98.62 122 SER A O 1
ATOM 912 N N . LYS A 1 123 ? -13.585 4.209 3.233 1.00 98.69 123 LYS A N 1
ATOM 913 C CA . LYS A 1 123 ? -12.466 5.073 2.840 1.00 98.69 123 LYS A CA 1
ATOM 914 C C . LYS A 1 123 ? -12.278 6.195 3.861 1.00 98.69 123 LYS A C 1
ATOM 916 O O . LYS A 1 123 ? -13.237 6.878 4.230 1.00 98.69 123 LYS A O 1
ATOM 921 N N . PHE A 1 124 ? -11.031 6.417 4.269 1.00 98.69 124 PHE A N 1
ATOM 922 C CA . PHE A 1 124 ? -10.655 7.480 5.198 1.00 98.69 124 PHE A CA 1
ATOM 923 C C . PHE A 1 124 ? -9.424 8.222 4.683 1.00 98.69 124 PHE A C 1
ATOM 925 O O . PHE A 1 124 ? -8.329 7.667 4.633 1.00 98.69 124 PHE A O 1
ATOM 932 N N . GLU A 1 125 ? -9.594 9.487 4.319 1.00 98.50 125 GLU A N 1
ATOM 933 C CA . GLU A 1 125 ? -8.494 10.400 4.020 1.00 98.50 125 GLU A CA 1
ATOM 934 C C . GLU A 1 125 ? -8.030 11.054 5.317 1.00 98.50 125 GLU A C 1
ATOM 936 O O . GLU A 1 125 ? -8.733 11.888 5.887 1.00 98.50 125 GLU A O 1
ATOM 941 N N . ILE A 1 126 ? -6.855 10.655 5.790 1.00 98.19 126 ILE A N 1
ATOM 942 C CA . ILE A 1 126 ? -6.278 11.081 7.061 1.00 98.19 126 ILE A CA 1
ATOM 943 C C . ILE A 1 126 ? -5.194 12.117 6.777 1.00 98.19 126 ILE A C 1
ATOM 945 O O . ILE A 1 126 ? -4.245 11.849 6.038 1.00 98.19 126 ILE A O 1
ATOM 949 N N . VAL A 1 127 ? -5.310 13.292 7.392 1.00 97.81 127 VAL A N 1
ATOM 950 C CA . VAL A 1 127 ? -4.296 14.350 7.310 1.00 97.81 127 VAL A CA 1
ATOM 951 C C . VAL A 1 127 ? -3.707 14.577 8.691 1.00 97.81 127 VAL A C 1
ATOM 953 O O . VAL A 1 127 ? -4.432 14.824 9.655 1.00 97.81 127 VAL A O 1
ATOM 956 N N . TYR A 1 128 ? -2.385 14.502 8.796 1.00 96.81 128 TYR A N 1
ATOM 957 C CA . TYR A 1 128 ? -1.662 14.819 10.023 1.00 96.81 128 TYR A CA 1
ATOM 958 C C . TYR A 1 128 ? -1.417 16.327 10.144 1.00 96.81 128 TYR A C 1
ATOM 960 O O . TYR A 1 128 ? -1.344 17.039 9.145 1.00 96.81 128 TYR A O 1
ATOM 968 N N . ASN A 1 129 ? -1.152 16.805 11.358 1.00 95.81 129 ASN A N 1
ATOM 969 C CA . ASN A 1 129 ? -0.775 18.199 11.620 1.00 95.81 129 ASN A CA 1
ATOM 970 C C . ASN A 1 129 ? 0.544 18.623 10.948 1.00 95.81 129 ASN A C 1
ATOM 972 O O . ASN A 1 129 ? 0.811 19.810 10.804 1.00 95.81 129 ASN A O 1
ATOM 976 N N . SER A 1 130 ? 1.356 17.655 10.514 1.00 92.50 130 SER A N 1
ATOM 977 C CA . SER A 1 130 ? 2.549 17.885 9.690 1.00 92.50 130 SER A CA 1
ATOM 978 C C . SER A 1 130 ? 2.249 18.128 8.202 1.00 92.50 130 SER A C 1
ATOM 980 O O . SER A 1 130 ? 3.182 18.323 7.429 1.00 92.50 130 SER A O 1
ATOM 982 N N . GLY A 1 131 ? 0.982 18.047 7.782 1.00 93.25 131 GLY A N 1
ATOM 983 C CA . GLY A 1 131 ? 0.556 18.114 6.381 1.00 93.25 131 GLY A CA 1
ATOM 984 C C . GLY A 1 131 ? 0.657 16.786 5.622 1.00 93.25 131 GLY A C 1
ATOM 985 O O . GLY A 1 131 ? 0.160 16.690 4.505 1.00 93.25 131 GLY A O 1
ATOM 986 N N . GLN A 1 132 ? 1.255 15.743 6.213 1.00 95.19 132 GLN A N 1
ATOM 987 C CA . GLN A 1 132 ? 1.289 14.415 5.596 1.00 95.19 132 GLN A CA 1
ATOM 988 C C . GLN A 1 132 ? -0.128 13.857 5.446 1.00 95.19 132 GLN A C 1
ATOM 990 O O . GLN A 1 132 ? -0.906 13.864 6.404 1.00 95.19 132 GLN A O 1
ATOM 995 N N . LYS A 1 133 ? -0.429 13.337 4.254 1.00 97.31 133 LYS A N 1
ATOM 996 C CA . LYS A 1 133 ? -1.722 12.755 3.915 1.00 97.31 133 LYS A CA 1
ATOM 997 C C . LYS A 1 133 ? -1.593 11.258 3.646 1.00 97.31 133 LYS A C 1
ATOM 999 O O . LYS A 1 133 ? -0.673 10.805 2.965 1.00 97.31 133 LYS A O 1
ATOM 1004 N N . TRP A 1 134 ? -2.546 10.508 4.175 1.00 98.25 134 TRP A N 1
ATOM 1005 C CA . TRP A 1 134 ? -2.708 9.076 3.974 1.00 98.25 134 TRP A CA 1
ATOM 1006 C C . TRP A 1 134 ? -4.148 8.791 3.567 1.00 98.25 134 TRP A C 1
ATOM 1008 O O . TRP A 1 134 ? -5.067 9.515 3.951 1.00 98.25 134 TRP A O 1
ATOM 1018 N N . VAL A 1 135 ? -4.353 7.717 2.820 1.00 98.81 135 VAL A N 1
ATOM 1019 C CA . VAL A 1 135 ? -5.682 7.170 2.564 1.00 98.81 135 VAL A CA 1
ATOM 1020 C C . VAL A 1 135 ? -5.733 5.736 3.068 1.00 98.81 135 VAL A C 1
ATOM 1022 O O . VAL A 1 135 ? -4.810 4.957 2.828 1.00 98.81 135 VAL A O 1
ATOM 1025 N N . VAL A 1 136 ? -6.792 5.414 3.805 1.00 98.81 136 VAL A N 1
ATOM 1026 C CA . VAL A 1 136 ? -7.080 4.073 4.313 1.00 98.81 136 VAL A CA 1
ATOM 1027 C C . VAL A 1 136 ? -8.313 3.535 3.602 1.00 98.81 136 VAL A C 1
ATOM 1029 O O . VAL A 1 136 ? -9.335 4.216 3.556 1.00 98.81 136 VAL A O 1
ATOM 1032 N N . TYR A 1 137 ? -8.226 2.305 3.107 1.00 98.88 137 TYR A N 1
ATOM 1033 C CA . TYR A 1 137 ? -9.331 1.560 2.513 1.00 98.88 137 TYR A CA 1
ATOM 1034 C C . TYR A 1 137 ? -9.651 0.337 3.364 1.00 98.88 137 TYR A C 1
ATOM 1036 O O . TYR A 1 137 ? -8.742 -0.403 3.739 1.00 98.88 137 TYR A O 1
ATOM 1044 N N . ALA A 1 138 ? -10.930 0.114 3.643 1.00 98.81 138 ALA A N 1
ATOM 1045 C CA . ALA A 1 138 ? -11.437 -1.061 4.331 1.00 98.81 138 ALA A CA 1
ATOM 1046 C C . ALA A 1 138 ? -12.214 -1.943 3.347 1.00 98.81 138 ALA A C 1
ATOM 1048 O O . ALA A 1 138 ? -13.195 -1.522 2.730 1.00 98.81 138 ALA A O 1
ATOM 1049 N N . LEU A 1 139 ? -11.736 -3.173 3.188 1.00 98.88 139 LEU A N 1
ATOM 1050 C CA . LEU A 1 139 ? -12.223 -4.148 2.220 1.00 98.88 139 LEU A CA 1
ATOM 1051 C C . LEU A 1 139 ? -12.678 -5.428 2.930 1.00 98.88 139 LEU A C 1
ATOM 1053 O O . LEU A 1 139 ? -12.269 -5.724 4.060 1.00 98.88 139 LEU A O 1
ATOM 1057 N N . SER A 1 140 ? -13.506 -6.217 2.249 1.00 98.62 140 SER A N 1
ATOM 1058 C CA . SER A 1 140 ? -13.856 -7.578 2.653 1.00 98.62 140 SER A CA 1
ATOM 1059 C C . SER A 1 140 ? -12.611 -8.469 2.778 1.00 98.62 140 SER A C 1
ATOM 1061 O O . SER A 1 140 ? -11.535 -8.158 2.267 1.00 98.62 140 SER A O 1
ATOM 1063 N N . SER A 1 141 ? -12.728 -9.602 3.476 1.00 98.00 141 SER A N 1
ATOM 1064 C CA . SER A 1 141 ? -11.593 -10.506 3.742 1.00 98.00 141 SER A CA 1
ATOM 1065 C C . SER A 1 141 ? -10.978 -11.144 2.490 1.00 98.00 141 SER A C 1
ATOM 1067 O O . SER A 1 141 ? -9.872 -11.687 2.572 1.00 98.00 141 SER A O 1
ATOM 1069 N N . ASP A 1 142 ? -11.697 -11.107 1.369 1.00 97.06 142 ASP A N 1
ATOM 1070 C CA . ASP A 1 142 ? -11.258 -11.526 0.037 1.00 97.06 142 ASP A CA 1
ATOM 1071 C C . ASP A 1 142 ? -10.814 -10.346 -0.849 1.00 97.06 142 ASP A C 1
ATOM 1073 O O . ASP A 1 142 ? -10.382 -10.582 -1.968 1.00 97.06 142 ASP A O 1
ATOM 1077 N N . GLY A 1 143 ? -10.912 -9.096 -0.374 1.00 97.38 143 GLY A N 1
ATOM 1078 C CA . GLY A 1 143 ? -10.496 -7.886 -1.090 1.00 97.38 143 GLY A CA 1
ATOM 1079 C C . GLY A 1 143 ? -11.388 -7.471 -2.266 1.00 97.38 143 GLY A C 1
ATOM 1080 O O . GLY A 1 143 ? -11.016 -6.559 -2.999 1.00 97.38 143 GLY A O 1
ATOM 1081 N N . ARG A 1 144 ? -12.533 -8.133 -2.480 1.00 96.50 144 ARG A N 1
ATOM 1082 C CA . ARG A 1 144 ? -13.382 -7.933 -3.673 1.00 96.50 144 ARG A CA 1
ATOM 1083 C C . ARG A 1 144 ? -14.465 -6.876 -3.524 1.00 96.50 144 ARG A C 1
ATOM 1085 O O . ARG A 1 144 ? -15.053 -6.455 -4.514 1.00 96.50 144 ARG A O 1
ATOM 1092 N N . SER A 1 145 ? -14.756 -6.463 -2.299 1.00 97.56 145 SER A N 1
ATOM 1093 C CA . SER A 1 145 ? -15.773 -5.457 -2.015 1.00 97.56 145 SER A CA 1
ATOM 1094 C C . SER A 1 145 ? -15.316 -4.542 -0.895 1.00 97.56 145 SER A C 1
ATOM 1096 O O . SER A 1 145 ? -14.478 -4.904 -0.066 1.00 97.56 145 SER A O 1
ATOM 1098 N N . GLU A 1 146 ? -15.871 -3.340 -0.865 1.00 98.25 146 GLU A N 1
ATOM 1099 C CA . GLU A 1 146 ? -15.696 -2.449 0.269 1.00 98.25 146 GLU A CA 1
ATOM 1100 C C . GLU A 1 146 ? -16.408 -3.010 1.501 1.00 98.25 146 GLU A C 1
ATOM 1102 O O . GLU A 1 146 ? -17.514 -3.545 1.414 1.00 98.25 146 GLU A O 1
ATOM 1107 N N . LYS A 1 147 ? -15.777 -2.870 2.668 1.00 98.25 147 LYS A N 1
ATOM 1108 C CA . LYS A 1 147 ? -16.370 -3.250 3.947 1.00 98.25 147 LYS A CA 1
ATOM 1109 C C . LYS A 1 147 ? -16.285 -2.072 4.894 1.00 98.25 147 LYS A C 1
ATOM 1111 O O . LYS A 1 147 ? -15.196 -1.660 5.280 1.00 98.25 147 LYS A O 1
ATOM 1116 N N . GLU A 1 148 ? -17.439 -1.548 5.285 1.00 98.31 148 GLU A N 1
ATOM 1117 C CA . GLU A 1 148 ? -17.472 -0.451 6.240 1.00 98.31 148 GLU A CA 1
ATOM 1118 C C . GLU A 1 148 ? -16.899 -0.865 7.597 1.00 98.31 148 GLU A C 1
ATOM 1120 O O . GLU A 1 148 ? -17.136 -1.965 8.104 1.00 98.31 148 GLU A O 1
ATOM 1125 N N . ILE A 1 149 ? -16.182 0.071 8.204 1.00 98.50 149 ILE A N 1
ATOM 1126 C CA . ILE A 1 149 ? -15.685 0.006 9.570 1.00 98.50 149 ILE A CA 1
ATOM 1127 C C . ILE A 1 149 ? -16.021 1.327 10.261 1.00 98.50 149 ILE A C 1
ATOM 1129 O O . ILE A 1 149 ? -16.021 2.389 9.635 1.00 98.50 149 ILE A O 1
ATOM 1133 N N . THR A 1 150 ? -16.330 1.269 11.553 1.00 98.50 150 THR A N 1
ATOM 1134 C CA . THR A 1 150 ? -16.504 2.468 12.376 1.00 98.50 150 THR A CA 1
ATOM 1135 C C . THR A 1 150 ? -15.249 2.671 13.203 1.00 98.50 150 THR A C 1
ATOM 1137 O O . THR A 1 150 ? -14.895 1.823 14.021 1.00 98.50 150 THR A O 1
ATOM 1140 N N . LEU A 1 151 ? -14.584 3.802 12.998 1.00 98.12 151 LEU A N 1
ATOM 1141 C CA . LEU A 1 151 ? -13.400 4.218 13.734 1.00 98.12 151 LEU A CA 1
ATOM 1142 C C . LEU A 1 151 ? -13.771 5.350 14.691 1.00 98.12 151 LEU A C 1
ATOM 1144 O O . LEU A 1 151 ? -14.485 6.276 14.323 1.00 98.12 151 LEU A O 1
ATOM 1148 N N . THR A 1 152 ? -13.264 5.298 15.914 1.00 97.62 152 THR A N 1
ATOM 1149 C CA . THR A 1 152 ? -13.347 6.378 16.896 1.00 97.62 152 THR A CA 1
ATOM 1150 C C . THR A 1 152 ? -11.962 6.946 17.158 1.00 97.62 152 THR A C 1
ATOM 1152 O O . THR A 1 152 ? -10.969 6.215 17.133 1.00 97.62 152 THR A O 1
ATOM 1155 N N . ALA A 1 153 ? -11.896 8.244 17.443 1.00 96.81 153 ALA A N 1
ATOM 1156 C CA . ALA A 1 153 ? -10.689 8.861 17.978 1.00 96.81 153 ALA A CA 1
ATOM 1157 C C . ALA A 1 153 ? -10.222 8.133 19.255 1.00 96.81 153 ALA A C 1
ATOM 1159 O O . ALA A 1 153 ? -11.030 7.852 20.142 1.00 96.81 153 ALA A O 1
ATOM 1160 N N . ASP A 1 154 ? -8.924 7.844 19.340 1.00 94.62 154 ASP A N 1
ATOM 1161 C CA . ASP A 1 154 ? -8.256 7.291 20.520 1.00 94.62 154 ASP A CA 1
ATOM 1162 C C . ASP A 1 154 ? -7.030 8.158 20.850 1.00 94.62 154 ASP A C 1
ATOM 1164 O O . ASP A 1 154 ? -5.909 7.929 20.388 1.00 94.62 154 ASP A O 1
ATOM 1168 N N . GLY A 1 155 ? -7.280 9.245 21.581 1.00 93.44 155 GLY A N 1
ATOM 1169 C CA . GLY A 1 155 ? -6.348 10.369 21.671 1.00 93.44 155 GLY A CA 1
ATOM 1170 C C . GLY A 1 155 ? -6.217 11.114 20.338 1.00 93.44 155 GLY A C 1
ATOM 1171 O O . GLY A 1 155 ? -7.077 11.014 19.468 1.00 93.44 155 GLY A O 1
ATOM 1172 N N . ASN A 1 156 ? -5.125 11.864 20.170 1.00 95.06 156 ASN A N 1
ATOM 1173 C CA . ASN A 1 156 ? -4.921 12.723 18.992 1.00 95.06 156 ASN A CA 1
ATOM 1174 C C . ASN A 1 156 ? -4.122 12.047 17.871 1.00 95.06 156 ASN A C 1
ATOM 1176 O O . ASN A 1 156 ? -3.898 12.657 16.833 1.00 95.06 156 ASN A O 1
ATOM 1180 N N . SER A 1 157 ? -3.618 10.831 18.081 1.00 95.31 157 SER A N 1
ATOM 1181 C CA . SER A 1 157 ? -2.691 10.156 17.160 1.00 95.31 157 SER A CA 1
ATOM 1182 C C . SER A 1 157 ? -3.042 8.686 16.938 1.00 95.31 157 SER A C 1
ATOM 1184 O O . SER A 1 157 ? -2.180 7.875 16.594 1.00 95.31 157 SER A O 1
ATOM 1186 N N . ALA A 1 158 ? -4.289 8.303 17.207 1.00 96.19 158 ALA A N 1
ATOM 1187 C CA . ALA A 1 158 ? -4.775 6.980 16.871 1.00 96.19 158 ALA A CA 1
ATOM 1188 C C . ALA A 1 158 ? -6.273 6.977 16.569 1.00 96.19 158 ALA A C 1
ATOM 1190 O O . ALA A 1 158 ? -7.045 7.791 17.077 1.00 96.19 158 ALA A O 1
ATOM 1191 N N . LEU A 1 159 ? -6.662 6.012 15.745 1.00 97.81 159 LEU A N 1
ATOM 1192 C CA . LEU A 1 159 ? -8.040 5.649 15.466 1.00 97.81 159 LEU A CA 1
ATOM 1193 C C . LEU A 1 159 ? -8.246 4.199 15.865 1.00 97.81 159 LEU A C 1
ATOM 1195 O O . LEU A 1 159 ? -7.465 3.330 15.479 1.00 97.81 159 LEU A O 1
ATOM 1199 N N . LYS A 1 160 ? -9.301 3.935 16.625 1.00 97.62 160 LYS A N 1
ATOM 1200 C CA . LYS A 1 160 ? -9.648 2.596 17.093 1.00 97.62 160 LYS A CA 1
ATOM 1201 C C . LYS A 1 160 ? -10.986 2.174 16.510 1.00 97.62 160 LYS A C 1
ATOM 1203 O O . LYS A 1 160 ? -11.936 2.949 16.535 1.00 97.62 160 LYS A O 1
ATOM 1208 N N . SER A 1 161 ? -11.077 0.953 16.005 1.00 98.31 161 SER A N 1
ATOM 1209 C CA . SER A 1 161 ? -12.355 0.367 15.608 1.00 98.31 161 SER A CA 1
ATOM 1210 C C . SER A 1 161 ? -13.283 0.232 16.814 1.00 98.31 161 SER A C 1
ATOM 1212 O O . SER A 1 161 ? -12.843 -0.117 17.907 1.00 98.31 161 SER A O 1
ATOM 1214 N N . THR A 1 162 ? -14.581 0.467 16.636 1.00 97.88 162 THR A N 1
ATOM 1215 C CA . THR A 1 162 ? -15.566 0.299 17.721 1.00 97.88 162 THR A CA 1
ATOM 1216 C C . THR A 1 162 ? -15.884 -1.168 18.028 1.00 97.88 162 THR A C 1
ATOM 1218 O O . THR A 1 162 ? -16.642 -1.446 18.953 1.00 97.88 162 THR A O 1
ATOM 1221 N N . GLY A 1 163 ? -15.331 -2.106 17.256 1.00 97.19 163 GLY A N 1
ATOM 1222 C CA . GLY A 1 163 ? -15.463 -3.542 17.472 1.00 97.19 163 GLY A CA 1
ATOM 1223 C C . GLY A 1 163 ? -14.504 -4.359 16.608 1.00 97.19 163 GLY A C 1
ATOM 1224 O O . GLY A 1 163 ? -13.667 -3.810 15.882 1.00 97.19 163 GLY A O 1
ATOM 1225 N N . VAL A 1 164 ? -14.655 -5.679 16.683 1.00 98.00 164 VAL A N 1
ATOM 1226 C CA . VAL A 1 164 ? -13.867 -6.635 15.897 1.00 98.00 164 VAL A CA 1
ATOM 1227 C C . VAL A 1 164 ? -14.092 -6.428 14.397 1.00 98.00 164 VAL A C 1
ATOM 1229 O O . VAL A 1 164 ? -15.209 -6.161 13.951 1.00 98.00 164 VAL A O 1
ATOM 1232 N N . PHE A 1 165 ? -13.024 -6.570 13.614 1.00 98.56 165 PHE A N 1
ATOM 1233 C CA . PHE A 1 165 ? -13.041 -6.459 12.162 1.00 98.56 165 PHE A CA 1
ATOM 1234 C C . PHE A 1 165 ? -12.391 -7.684 11.511 1.00 98.56 165 PHE A C 1
ATOM 1236 O O . PHE A 1 165 ? -11.219 -7.978 11.735 1.00 98.56 165 PHE A O 1
ATOM 1243 N N . ASP A 1 166 ? -13.150 -8.357 10.649 1.00 98.56 166 ASP A N 1
ATOM 1244 C CA . ASP A 1 166 ? -12.648 -9.392 9.742 1.00 98.56 166 ASP A CA 1
ATOM 1245 C C . ASP A 1 166 ? -12.613 -8.838 8.316 1.00 98.56 166 ASP A C 1
ATOM 1247 O O . ASP A 1 166 ? -13.650 -8.694 7.668 1.00 98.56 166 ASP A O 1
ATOM 1251 N N . GLY A 1 167 ? -11.441 -8.485 7.810 1.00 98.69 167 GLY A N 1
ATOM 1252 C CA . GLY A 1 167 ? -11.325 -7.761 6.545 1.00 98.69 167 GLY A CA 1
ATOM 1253 C C . GLY A 1 167 ? -9.904 -7.304 6.280 1.00 98.69 167 GLY A C 1
ATOM 1254 O O . GLY A 1 167 ? -8.985 -7.673 7.009 1.00 98.69 167 GLY A O 1
ATOM 1255 N N . ILE A 1 168 ? -9.713 -6.503 5.238 1.00 98.88 168 ILE A N 1
ATOM 1256 C CA . ILE A 1 168 ? -8.398 -5.982 4.863 1.00 98.88 168 ILE A CA 1
ATOM 1257 C C . ILE A 1 168 ? -8.412 -4.466 5.006 1.00 98.88 168 ILE A C 1
ATOM 1259 O O . ILE A 1 168 ? -9.262 -3.796 4.426 1.00 98.88 168 ILE A O 1
ATOM 1263 N N . LEU A 1 169 ? -7.459 -3.929 5.762 1.00 98.88 169 LEU A N 1
ATOM 1264 C CA . LEU A 1 169 ? -7.159 -2.504 5.770 1.00 98.88 169 LEU A CA 1
ATOM 1265 C C . LEU A 1 169 ? -5.936 -2.261 4.889 1.00 98.88 169 LEU A C 1
ATOM 1267 O O . LEU A 1 169 ? -4.875 -2.835 5.132 1.00 98.88 169 LEU A O 1
ATOM 1271 N N . ARG A 1 170 ? -6.069 -1.412 3.871 1.00 98.69 170 ARG A N 1
ATOM 1272 C CA . ARG A 1 170 ? -4.951 -0.960 3.032 1.00 98.69 170 ARG A CA 1
ATOM 1273 C C . ARG A 1 170 ? -4.675 0.503 3.303 1.00 98.69 170 ARG A C 1
ATOM 1275 O O . ARG A 1 170 ? -5.614 1.279 3.436 1.00 98.69 170 ARG A O 1
ATOM 1282 N N . VAL A 1 171 ? -3.406 0.886 3.355 1.00 98.62 171 VAL A N 1
ATOM 1283 C CA . VAL A 1 171 ? -2.990 2.280 3.501 1.00 98.62 171 VAL A CA 1
ATOM 1284 C C . VAL A 1 171 ? -2.024 2.661 2.390 1.00 98.62 171 VAL A C 1
ATOM 1286 O O . VAL A 1 171 ? -1.099 1.908 2.082 1.00 98.62 171 VAL A O 1
ATOM 1289 N N . ALA A 1 172 ? -2.224 3.840 1.813 1.00 98.56 172 ALA A N 1
ATOM 1290 C CA . ALA A 1 172 ? -1.289 4.460 0.884 1.00 98.56 172 ALA A CA 1
ATOM 1291 C C . ALA A 1 172 ? -0.994 5.896 1.315 1.00 98.56 172 ALA A C 1
ATOM 1293 O O . ALA A 1 172 ? -1.861 6.608 1.830 1.00 98.56 172 ALA A O 1
ATOM 1294 N N . MET A 1 173 ? 0.250 6.319 1.114 1.00 96.94 173 MET A N 1
ATOM 1295 C CA . MET A 1 173 ? 0.640 7.710 1.302 1.00 96.94 173 MET A CA 1
ATOM 1296 C C . MET A 1 173 ? 0.231 8.520 0.072 1.00 96.94 173 MET A C 1
ATOM 1298 O O . MET A 1 173 ? 0.449 8.095 -1.061 1.00 96.94 173 MET A O 1
ATOM 1302 N N . VAL A 1 174 ? -0.316 9.708 0.304 1.00 97.75 174 VAL A N 1
ATOM 1303 C CA . VAL A 1 174 ? -0.763 10.626 -0.745 1.00 97.75 174 VAL A CA 1
ATOM 1304 C C . VAL A 1 174 ? 0.228 11.787 -0.794 1.00 97.75 174 VAL A C 1
ATOM 1306 O O . VAL A 1 174 ? 0.122 12.721 0.001 1.00 97.75 174 VAL A O 1
ATOM 1309 N N . LEU A 1 175 ? 1.229 11.705 -1.679 1.00 96.12 175 LEU A N 1
ATOM 1310 C CA . LEU A 1 175 ? 2.203 12.795 -1.853 1.00 96.12 175 LEU A CA 1
ATOM 1311 C C . LEU A 1 175 ? 1.592 13.993 -2.581 1.00 96.12 175 LEU A C 1
ATOM 1313 O O . LEU A 1 175 ? 1.910 15.133 -2.254 1.00 96.12 175 LEU A O 1
ATOM 1317 N N . GLU A 1 176 ? 0.676 13.731 -3.511 1.00 95.94 176 GLU A N 1
ATOM 1318 C CA . GLU A 1 176 ? -0.073 14.751 -4.236 1.00 95.94 176 GLU A CA 1
ATOM 1319 C C . GLU A 1 176 ? -1.559 14.397 -4.247 1.00 95.94 176 GLU A C 1
ATOM 1321 O O . GLU A 1 176 ? -1.935 13.234 -4.395 1.00 95.94 176 GLU A O 1
ATOM 1326 N N . SER A 1 177 ? -2.431 15.399 -4.110 1.00 94.81 177 SER A N 1
ATOM 1327 C CA . SER A 1 177 ? -3.886 15.182 -4.084 1.00 94.81 177 SER A CA 1
ATOM 1328 C C . SER A 1 177 ? -4.424 14.534 -5.364 1.00 94.81 177 SER A C 1
ATOM 1330 O O . SER A 1 177 ? -5.441 13.847 -5.305 1.00 94.81 177 SER A O 1
ATOM 1332 N N . SER A 1 178 ? -3.737 14.719 -6.496 1.00 96.00 178 SER A N 1
ATOM 133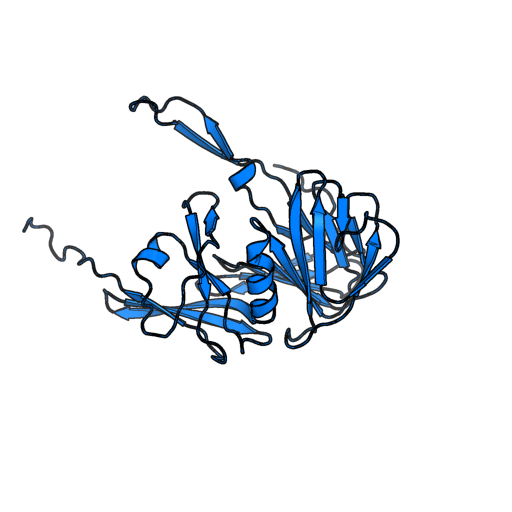3 C CA . SER A 1 178 ? -4.041 14.087 -7.788 1.00 96.00 178 SER A CA 1
ATOM 1334 C C . SER A 1 178 ? -3.977 12.557 -7.737 1.00 96.00 178 SER A C 1
ATOM 1336 O O . SER A 1 178 ? -4.690 11.899 -8.489 1.00 96.00 178 SER A O 1
ATOM 1338 N N . TRP A 1 179 ? -3.188 11.978 -6.824 1.00 97.88 179 TRP A N 1
ATOM 1339 C CA . TRP A 1 179 ? -3.015 10.527 -6.719 1.00 97.88 179 TRP A CA 1
ATOM 1340 C C . TRP A 1 179 ? -4.258 9.816 -6.188 1.00 97.88 179 TRP A C 1
ATOM 1342 O O . TRP A 1 179 ? -4.388 8.612 -6.379 1.00 97.88 179 TRP A O 1
ATOM 1352 N N . LEU A 1 180 ? -5.166 10.524 -5.506 1.00 98.00 180 LEU A N 1
ATOM 1353 C CA . LEU A 1 180 ? -6.320 9.900 -4.856 1.00 98.00 180 LEU A CA 1
ATOM 1354 C C . LEU A 1 180 ? -7.216 9.146 -5.831 1.00 98.00 180 LEU A C 1
ATOM 1356 O O . LEU A 1 180 ? -7.633 8.043 -5.506 1.00 98.00 180 LEU A O 1
ATOM 1360 N N . THR A 1 181 ? -7.474 9.700 -7.014 1.00 97.69 181 THR A N 1
ATOM 1361 C CA . THR A 1 181 ? -8.317 9.040 -8.019 1.00 97.69 181 THR A CA 1
ATOM 1362 C C . THR A 1 181 ? -7.704 7.711 -8.460 1.00 97.69 181 THR A C 1
ATOM 1364 O O . THR A 1 181 ? -8.383 6.690 -8.439 1.00 97.69 181 THR A O 1
ATOM 1367 N N . THR A 1 182 ? -6.404 7.694 -8.767 1.00 98.31 182 THR A N 1
ATOM 1368 C CA . THR A 1 182 ? -5.673 6.468 -9.126 1.00 98.31 182 THR A CA 1
ATOM 1369 C C . THR A 1 182 ? -5.615 5.491 -7.950 1.00 98.31 182 THR A C 1
ATOM 1371 O O . THR A 1 182 ? -5.835 4.293 -8.110 1.00 98.31 182 THR A O 1
ATOM 1374 N N . LEU A 1 183 ? -5.373 5.986 -6.733 1.00 98.69 183 LEU A N 1
ATOM 1375 C CA . LEU A 1 183 ? -5.363 5.141 -5.542 1.00 98.69 183 LEU A CA 1
ATOM 1376 C C . LEU A 1 183 ? -6.736 4.501 -5.287 1.00 98.69 183 LEU A C 1
ATOM 1378 O O . LEU A 1 183 ? -6.788 3.327 -4.920 1.00 98.69 183 LEU A O 1
ATOM 1382 N N . ASP A 1 184 ? -7.824 5.242 -5.506 1.00 98.56 184 ASP A N 1
ATOM 1383 C CA . ASP A 1 184 ? -9.199 4.767 -5.360 1.00 98.56 184 ASP A CA 1
ATOM 1384 C C . ASP A 1 184 ? -9.552 3.703 -6.408 1.00 98.56 184 ASP A C 1
ATOM 1386 O O . ASP A 1 184 ? -10.218 2.724 -6.070 1.00 98.56 184 ASP A O 1
ATOM 1390 N N . GLU A 1 185 ? -9.095 3.878 -7.650 1.00 98.06 185 GLU A N 1
ATOM 1391 C CA . GLU A 1 185 ? -9.352 2.974 -8.778 1.00 98.06 185 GLU A CA 1
ATOM 1392 C C . GLU A 1 185 ? -8.695 1.596 -8.591 1.00 98.06 185 GLU A C 1
ATOM 1394 O O . GLU A 1 185 ? -9.313 0.570 -8.873 1.00 98.06 185 GLU A O 1
ATOM 1399 N N . HIS A 1 186 ? -7.473 1.553 -8.046 1.00 98.00 186 HIS A N 1
ATOM 1400 C CA . HIS A 1 186 ? -6.686 0.316 -7.920 1.00 98.00 186 HIS A CA 1
ATOM 1401 C C . HIS A 1 186 ? -6.663 -0.292 -6.505 1.00 98.00 186 HIS A C 1
ATOM 1403 O O . HIS A 1 186 ? -6.001 -1.310 -6.271 1.00 98.00 186 HIS A O 1
ATOM 1409 N N . LYS A 1 187 ? -7.400 0.282 -5.541 1.00 98.25 187 LYS A N 1
ATOM 1410 C CA . LYS A 1 187 ? -7.395 -0.152 -4.126 1.00 98.25 187 LYS A CA 1
ATOM 1411 C C . LYS A 1 187 ? -7.780 -1.618 -3.912 1.00 98.25 187 LYS A C 1
ATOM 1413 O O . LYS A 1 187 ? -7.381 -2.189 -2.898 1.00 98.25 187 LYS A O 1
ATOM 1418 N N . SER A 1 188 ? -8.533 -2.227 -4.825 1.00 97.12 188 SER A N 1
ATOM 1419 C CA . SER A 1 188 ? -9.013 -3.606 -4.678 1.00 97.12 188 SER A CA 1
ATOM 1420 C C . SER A 1 188 ? -8.039 -4.654 -5.217 1.00 97.12 188 SER A C 1
ATOM 1422 O O . SER A 1 188 ? -8.173 -5.818 -4.854 1.00 97.12 188 SER A O 1
ATOM 1424 N N . CYS A 1 189 ? -7.031 -4.268 -6.011 1.00 97.56 189 CYS A N 1
ATOM 1425 C CA . CYS A 1 189 ? -6.018 -5.204 -6.496 1.00 97.56 189 CYS A CA 1
ATOM 1426 C C . CYS A 1 189 ? -4.844 -5.266 -5.514 1.00 97.56 189 CYS A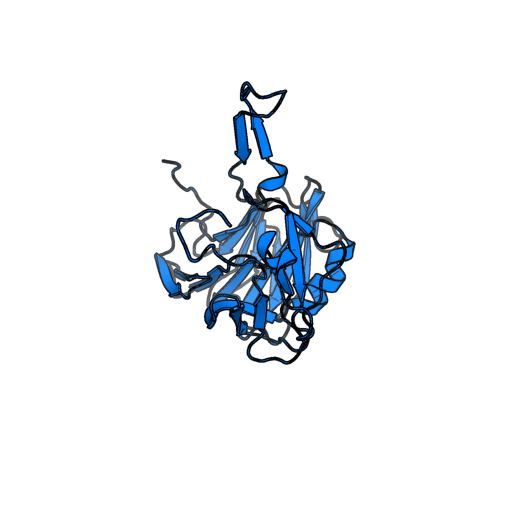 C 1
ATOM 1428 O O . CYS A 1 189 ? -4.081 -4.303 -5.353 1.00 97.56 189 CYS A O 1
ATOM 1430 N N . ILE A 1 190 ? -4.726 -6.383 -4.800 1.00 97.56 190 ILE A N 1
ATOM 1431 C CA . ILE A 1 190 ? -3.805 -6.535 -3.672 1.00 97.56 190 ILE A CA 1
ATOM 1432 C C . ILE A 1 190 ? -2.656 -7.441 -4.091 1.00 97.56 190 ILE A C 1
ATOM 1434 O O . ILE A 1 190 ? -2.857 -8.633 -4.299 1.00 97.56 190 ILE A O 1
ATOM 1438 N N . VAL A 1 191 ? -1.451 -6.885 -4.198 1.00 97.44 191 VAL A N 1
ATOM 1439 C CA . VAL A 1 191 ? -0.238 -7.676 -4.437 1.00 97.44 191 VAL A CA 1
ATOM 1440 C C . VAL A 1 191 ? 0.119 -8.491 -3.199 1.00 97.44 191 VAL A C 1
ATOM 1442 O O . VAL A 1 191 ? 0.077 -7.973 -2.083 1.00 97.44 191 VAL A O 1
ATOM 1445 N N . GLN A 1 192 ? 0.465 -9.757 -3.409 1.00 96.75 192 GLN A N 1
ATOM 1446 C CA . GLN A 1 192 ? 0.884 -10.679 -2.355 1.00 96.75 192 GLN A CA 1
ATOM 1447 C C . GLN A 1 192 ? 2.359 -11.057 -2.481 1.00 96.75 192 GLN A C 1
ATOM 1449 O O . GLN A 1 192 ? 3.063 -11.181 -1.485 1.00 96.75 192 GLN A O 1
ATOM 1454 N N . ALA A 1 193 ? 2.825 -11.242 -3.716 1.00 97.12 193 ALA A N 1
ATOM 1455 C CA . ALA A 1 193 ? 4.192 -11.638 -4.021 1.00 97.12 193 ALA A CA 1
ATOM 1456 C C . ALA A 1 193 ? 4.482 -11.472 -5.522 1.00 97.12 193 ALA A C 1
ATOM 1458 O O . ALA A 1 193 ? 3.588 -11.125 -6.298 1.00 97.12 193 ALA A O 1
ATOM 1459 N N . ALA A 1 194 ? 5.702 -11.794 -5.940 1.00 96.69 194 ALA A N 1
ATOM 1460 C CA . ALA A 1 194 ? 6.024 -12.132 -7.321 1.00 96.69 194 ALA A CA 1
ATOM 1461 C C . ALA A 1 194 ? 7.005 -13.306 -7.380 1.00 96.69 194 ALA A C 1
ATOM 1463 O O . ALA A 1 194 ? 7.935 -13.370 -6.573 1.00 96.69 194 ALA A O 1
ATOM 1464 N N . ASN A 1 195 ? 6.812 -14.174 -8.370 1.00 97.00 195 ASN A N 1
ATOM 1465 C CA . ASN A 1 195 ? 7.837 -15.113 -8.821 1.00 97.00 195 ASN A CA 1
ATOM 1466 C C . ASN A 1 195 ? 8.574 -14.504 -10.012 1.00 97.00 195 ASN A C 1
ATOM 1468 O O . ASN A 1 195 ? 7.964 -13.795 -10.821 1.00 97.00 195 ASN A O 1
ATOM 1472 N N . ILE A 1 196 ? 9.868 -14.779 -10.112 1.00 96.38 196 ILE A N 1
ATOM 1473 C CA . ILE A 1 196 ? 10.692 -14.370 -11.241 1.00 96.38 196 ILE A CA 1
ATOM 1474 C C . ILE A 1 196 ? 10.790 -15.550 -12.204 1.00 96.38 196 ILE A C 1
ATOM 1476 O O . ILE A 1 196 ? 11.194 -16.648 -11.832 1.00 96.38 196 ILE A O 1
ATOM 1480 N N . ASP A 1 197 ? 10.401 -15.303 -13.446 1.00 96.25 197 ASP A N 1
ATOM 1481 C CA . ASP A 1 197 ? 10.479 -16.256 -14.546 1.00 96.25 197 ASP A CA 1
ATOM 1482 C C . ASP A 1 197 ? 11.597 -15.801 -15.485 1.00 96.25 197 ASP A C 1
ATOM 1484 O O . ASP A 1 197 ? 11.542 -14.689 -16.011 1.00 96.25 197 ASP A O 1
ATOM 1488 N N . LEU A 1 198 ? 12.650 -16.605 -15.619 1.00 94.31 198 LEU A N 1
ATOM 1489 C CA . LEU A 1 198 ? 13.788 -16.301 -16.486 1.00 94.31 198 LEU A CA 1
ATOM 1490 C C . LEU A 1 198 ? 13.521 -16.918 -17.857 1.00 94.31 198 LEU A C 1
ATOM 1492 O O . LEU A 1 198 ? 13.375 -18.138 -17.949 1.00 94.31 198 LEU A O 1
ATOM 1496 N N . HIS A 1 199 ? 13.485 -16.101 -18.909 1.00 92.62 199 HIS A N 1
ATOM 1497 C CA . HIS A 1 199 ? 13.256 -16.606 -20.265 1.00 92.62 199 HIS A CA 1
ATOM 1498 C C . HIS A 1 199 ? 14.576 -16.895 -20.972 1.00 92.62 199 HIS A C 1
ATOM 1500 O O . HIS A 1 199 ? 14.793 -18.008 -21.451 1.00 92.62 199 HIS A O 1
ATOM 1506 N N . ASP A 1 200 ? 15.454 -15.892 -21.016 1.00 88.75 200 ASP A N 1
ATOM 1507 C CA . ASP A 1 200 ? 16.770 -15.942 -21.650 1.00 88.75 200 ASP A CA 1
ATOM 1508 C C . ASP A 1 200 ? 17.721 -14.893 -21.041 1.00 88.75 200 ASP A C 1
ATOM 1510 O O . ASP A 1 200 ? 17.370 -14.179 -20.102 1.00 88.75 200 ASP A O 1
ATOM 1514 N N . ASP A 1 201 ? 18.937 -14.789 -21.582 1.00 84.81 201 ASP A N 1
ATOM 1515 C CA . ASP A 1 201 ? 19.986 -13.882 -21.089 1.00 84.81 201 ASP A CA 1
ATOM 1516 C C . ASP A 1 201 ? 19.628 -12.388 -21.211 1.00 84.81 201 ASP A C 1
ATOM 1518 O O . ASP A 1 201 ? 20.307 -11.534 -20.641 1.00 84.81 201 ASP A O 1
ATOM 1522 N N . SER A 1 202 ? 18.567 -12.063 -21.953 1.00 89.62 202 SER A N 1
ATOM 1523 C CA . SER A 1 202 ? 18.119 -10.697 -22.226 1.00 89.62 202 SER A CA 1
ATOM 1524 C C . SER A 1 202 ? 16.721 -10.397 -21.690 1.00 89.62 202 SER A C 1
ATOM 1526 O O . SER A 1 202 ? 16.245 -9.271 -21.843 1.00 89.62 202 SER A O 1
ATOM 1528 N N . SER A 1 203 ? 16.028 -11.367 -21.087 1.00 93.62 203 SER A N 1
ATOM 1529 C CA . SER A 1 203 ? 14.651 -11.158 -20.648 1.00 93.62 203 SER A CA 1
ATOM 1530 C C . SER A 1 203 ? 14.206 -12.040 -19.488 1.00 93.62 203 SER A C 1
ATOM 1532 O O . SER A 1 203 ? 14.560 -13.213 -19.352 1.00 93.62 203 SER A O 1
ATOM 1534 N N . TYR A 1 204 ? 13.386 -11.438 -18.633 1.00 96.06 204 TYR A N 1
ATOM 1535 C CA . TYR A 1 204 ? 12.763 -12.089 -17.490 1.00 96.06 204 TYR A CA 1
ATOM 1536 C C . TYR A 1 204 ? 11.443 -11.406 -17.149 1.00 96.06 204 TYR A C 1
ATOM 1538 O O . TYR A 1 204 ? 11.203 -10.252 -17.505 1.00 96.06 204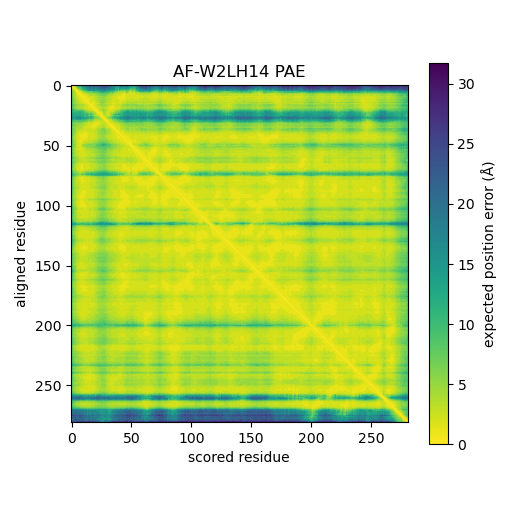 TYR A O 1
ATOM 1546 N N . ALA A 1 205 ? 10.591 -12.095 -16.399 1.00 96.94 205 ALA A N 1
ATOM 1547 C CA . ALA A 1 205 ? 9.292 -11.587 -16.003 1.00 96.94 205 ALA A CA 1
ATOM 1548 C C . ALA A 1 205 ? 9.076 -11.637 -14.493 1.00 96.94 205 ALA A C 1
ATOM 1550 O O . ALA A 1 205 ? 9.338 -12.644 -13.840 1.00 96.94 205 ALA A O 1
ATOM 1551 N N . PHE A 1 206 ? 8.473 -10.581 -13.950 1.00 97.31 206 PHE A N 1
ATOM 1552 C CA . PHE A 1 206 ? 7.803 -10.647 -12.656 1.00 97.31 206 PHE A CA 1
ATOM 1553 C C . PHE A 1 206 ? 6.374 -11.145 -12.868 1.00 97.31 206 PHE A C 1
ATOM 1555 O O . PHE A 1 206 ? 5.543 -10.438 -13.446 1.00 97.31 206 PHE A O 1
ATOM 1562 N N . LYS A 1 207 ? 6.080 -12.354 -12.385 1.00 96.56 207 LYS A N 1
ATOM 1563 C CA . LYS A 1 207 ? 4.727 -12.917 -12.318 1.00 96.56 207 LYS A CA 1
ATOM 1564 C C . LYS A 1 207 ? 4.113 -12.528 -10.976 1.00 96.56 207 LYS A C 1
ATOM 1566 O O . LYS A 1 207 ? 4.382 -13.166 -9.955 1.00 96.56 207 LYS A O 1
ATOM 1571 N N . TRP A 1 208 ? 3.343 -11.444 -10.957 1.00 97.00 208 TRP A N 1
ATOM 1572 C CA . TRP A 1 208 ? 2.736 -10.930 -9.734 1.00 97.00 208 TRP A CA 1
ATOM 1573 C C . TRP A 1 208 ? 1.596 -11.838 -9.281 1.00 97.00 208 TRP A C 1
ATOM 1575 O O . TRP A 1 208 ? 0.653 -12.087 -10.026 1.00 97.00 208 TRP A O 1
ATOM 1585 N N . LYS A 1 209 ? 1.650 -12.271 -8.023 1.00 96.00 209 LYS A N 1
ATOM 1586 C CA . LYS A 1 209 ? 0.536 -12.933 -7.347 1.00 96.00 209 LYS A CA 1
ATOM 1587 C C . LYS A 1 209 ? -0.334 -11.867 -6.703 1.00 96.00 209 LYS A C 1
ATOM 1589 O O . LYS A 1 209 ? 0.155 -11.085 -5.880 1.00 96.00 209 LYS A O 1
ATOM 1594 N N . THR A 1 210 ? -1.616 -11.847 -7.044 1.00 96.25 210 THR A N 1
ATOM 1595 C CA . THR A 1 210 ? -2.573 -10.881 -6.501 1.00 96.25 210 THR A CA 1
ATOM 1596 C C . THR A 1 210 ? -3.810 -11.554 -5.909 1.00 96.25 210 THR A C 1
ATOM 1598 O O . THR A 1 210 ? -4.097 -12.728 -6.133 1.00 96.25 210 THR A O 1
ATOM 1601 N N . THR A 1 211 ? -4.547 -10.791 -5.107 1.00 95.44 211 THR A N 1
ATOM 1602 C CA . THR A 1 211 ? -5.877 -11.135 -4.600 1.00 95.44 211 THR A CA 1
ATOM 1603 C C . THR A 1 211 ? -6.789 -9.906 -4.654 1.00 95.44 211 THR A C 1
ATOM 1605 O O . THR A 1 211 ? -6.340 -8.808 -4.997 1.00 95.44 211 THR A O 1
ATOM 1608 N N . GLY A 1 212 ? -8.067 -10.074 -4.315 1.00 95.69 212 GLY A N 1
ATOM 1609 C CA . GLY A 1 212 ? -9.074 -9.022 -4.427 1.00 95.69 212 GLY A CA 1
ATOM 1610 C C . GLY A 1 212 ? -9.697 -8.910 -5.813 1.00 95.69 212 GLY A C 1
ATOM 1611 O O . GLY A 1 212 ? -9.875 -9.911 -6.516 1.00 95.69 212 GLY A O 1
ATOM 1612 N N . ASP A 1 213 ? -10.091 -7.688 -6.164 1.00 95.25 213 ASP A N 1
ATOM 1613 C CA . ASP A 1 213 ? -10.577 -7.344 -7.498 1.00 95.25 213 ASP A CA 1
ATOM 1614 C C . ASP A 1 213 ? -9.496 -6.578 -8.273 1.00 95.25 213 ASP A C 1
ATOM 1616 O O . ASP A 1 213 ? -9.200 -5.417 -7.992 1.00 95.25 213 ASP A O 1
ATOM 1620 N N . CYS A 1 214 ? -8.915 -7.256 -9.263 1.00 95.69 214 CYS A N 1
ATOM 1621 C CA . CYS A 1 214 ? -7.910 -6.715 -10.175 1.00 95.69 214 CYS A CA 1
ATOM 1622 C C . CYS A 1 214 ? -8.486 -6.350 -11.549 1.00 95.69 214 CYS A C 1
ATOM 1624 O O . CYS A 1 214 ? -7.737 -6.240 -12.521 1.00 95.69 214 CYS A O 1
ATOM 1626 N N . SER A 1 215 ? -9.803 -6.139 -11.656 1.00 95.00 215 SER A N 1
ATOM 1627 C CA . SER A 1 215 ? -10.462 -5.694 -12.890 1.00 95.00 215 SER A CA 1
ATOM 1628 C C . SER A 1 215 ? -9.911 -4.363 -13.421 1.00 95.00 215 SER A C 1
ATOM 1630 O O . SER A 1 215 ? -9.828 -4.198 -14.634 1.00 95.00 215 SER A O 1
ATOM 1632 N N . CYS A 1 216 ? -9.431 -3.476 -12.541 1.00 95.50 216 CYS A N 1
ATOM 1633 C CA . CYS A 1 216 ? -8.725 -2.241 -12.911 1.00 95.50 216 CYS A CA 1
ATOM 1634 C C . CYS A 1 216 ? -7.201 -2.411 -13.066 1.00 95.50 216 CYS A C 1
ATOM 1636 O O . CYS A 1 216 ? -6.523 -1.478 -13.469 1.00 95.50 216 CYS A O 1
ATOM 1638 N N . GLY A 1 217 ? -6.634 -3.584 -12.770 1.00 96.62 217 GLY A N 1
ATOM 1639 C CA . GLY A 1 217 ? -5.194 -3.852 -12.861 1.00 96.62 217 GLY A CA 1
ATOM 1640 C C . GLY A 1 217 ? -4.417 -3.530 -11.581 1.00 96.62 217 GLY A C 1
ATOM 1641 O O . GLY A 1 217 ? -4.900 -2.834 -10.684 1.00 96.62 217 GLY A O 1
ATOM 1642 N N . LEU A 1 218 ? -3.197 -4.064 -11.488 1.00 97.88 218 LEU A N 1
ATOM 1643 C CA . LEU A 1 218 ? -2.298 -3.876 -10.352 1.00 97.88 218 LEU A CA 1
ATOM 1644 C C . LEU A 1 218 ? -1.536 -2.558 -10.486 1.00 97.88 218 LEU A C 1
ATOM 1646 O O . LEU A 1 218 ? -0.784 -2.392 -11.441 1.00 97.88 218 LEU A O 1
ATOM 1650 N N . LEU A 1 219 ? -1.671 -1.676 -9.494 1.00 98.56 219 LEU A N 1
ATOM 1651 C CA . LEU A 1 219 ? -0.855 -0.474 -9.329 1.00 98.56 219 LEU A CA 1
ATOM 1652 C C . LEU A 1 219 ? 0.367 -0.778 -8.443 1.00 98.56 219 LEU A C 1
ATOM 1654 O O . LEU A 1 219 ? 0.217 -1.098 -7.261 1.00 98.56 219 LEU A O 1
ATOM 1658 N N . HIS A 1 220 ? 1.573 -0.666 -9.005 1.00 98.31 220 HIS A N 1
ATOM 1659 C CA . HIS A 1 220 ? 2.826 -1.056 -8.343 1.00 98.31 220 HIS A CA 1
ATOM 1660 C C . HIS A 1 220 ? 3.982 -0.107 -8.693 1.00 98.31 220 HIS A C 1
ATOM 1662 O O . HIS A 1 220 ? 4.052 0.406 -9.810 1.00 98.31 220 HIS A O 1
ATOM 1668 N N . TYR A 1 221 ? 4.899 0.145 -7.755 1.00 98.38 221 TYR A N 1
ATOM 1669 C CA . TYR A 1 221 ? 6.091 0.958 -8.005 1.00 98.38 221 TYR A CA 1
ATOM 1670 C C . TYR A 1 221 ? 7.207 0.137 -8.656 1.00 98.38 221 TYR A C 1
ATOM 1672 O O . TYR A 1 221 ? 7.670 -0.868 -8.115 1.00 98.38 221 TYR A O 1
ATOM 1680 N N . ALA A 1 222 ? 7.705 0.630 -9.785 1.00 97.69 222 ALA A N 1
ATOM 1681 C CA . ALA A 1 222 ? 8.894 0.136 -10.460 1.00 97.69 222 ALA A CA 1
ATOM 1682 C C . ALA A 1 222 ? 10.141 0.887 -9.961 1.00 97.69 222 ALA A C 1
ATOM 1684 O O . ALA A 1 222 ? 10.139 2.116 -9.843 1.00 97.69 222 ALA A O 1
ATOM 1685 N N . MET A 1 223 ? 11.218 0.149 -9.673 1.00 96.00 223 MET A N 1
ATOM 1686 C CA . MET A 1 223 ? 12.525 0.742 -9.369 1.00 96.00 223 MET A CA 1
ATOM 1687 C C . MET A 1 223 ? 13.126 1.361 -10.628 1.00 96.00 223 MET A C 1
ATOM 1689 O O . MET A 1 223 ? 12.778 0.947 -11.727 1.00 96.00 223 MET A O 1
ATOM 1693 N N . LYS A 1 224 ? 14.091 2.276 -10.482 1.00 94.50 224 LYS A N 1
ATOM 1694 C CA . LYS A 1 224 ? 14.723 2.959 -11.621 1.00 94.50 224 LYS A CA 1
ATOM 1695 C C . LYS A 1 224 ? 15.130 2.016 -12.768 1.00 94.50 224 LYS A C 1
ATOM 1697 O O . LYS A 1 224 ? 14.707 2.246 -13.891 1.00 94.50 224 LYS A O 1
ATOM 1702 N N . HIS A 1 225 ? 15.862 0.937 -12.485 1.00 93.12 225 HIS A N 1
ATOM 1703 C CA . HIS A 1 225 ? 16.266 -0.008 -13.534 1.00 93.12 225 HIS A CA 1
ATOM 1704 C C . HIS A 1 225 ? 15.059 -0.694 -14.197 1.00 93.12 225 HIS A C 1
ATOM 1706 O O . HIS A 1 225 ? 14.999 -0.729 -15.415 1.00 93.12 225 HIS A O 1
ATOM 1712 N N . HIS A 1 226 ? 14.028 -1.096 -13.438 1.00 95.69 226 HIS A N 1
ATOM 1713 C CA . HIS A 1 226 ? 12.781 -1.602 -14.030 1.00 95.69 226 HIS A CA 1
ATOM 1714 C C . HIS A 1 226 ? 12.141 -0.576 -14.979 1.00 95.69 226 HIS A C 1
ATOM 1716 O O . HIS A 1 226 ? 11.631 -0.945 -16.026 1.00 95.69 226 HIS A O 1
ATOM 1722 N N . THR A 1 227 ? 12.140 0.720 -14.636 1.00 94.81 227 THR A N 1
ATOM 1723 C CA . THR A 1 227 ? 11.512 1.745 -15.495 1.00 94.81 227 THR A CA 1
ATOM 1724 C C . THR A 1 227 ? 12.184 1.884 -16.858 1.00 94.81 227 THR A C 1
ATOM 1726 O O . THR A 1 227 ? 11.526 2.289 -17.816 1.00 94.81 227 THR A O 1
ATOM 1729 N N . GLU A 1 228 ? 13.476 1.562 -16.926 1.00 93.00 228 GLU A N 1
ATOM 1730 C CA . GLU A 1 228 ? 14.305 1.661 -18.126 1.00 93.00 228 GLU A CA 1
ATOM 1731 C C . GLU A 1 228 ? 14.141 0.427 -19.028 1.00 93.00 228 GLU A C 1
ATOM 1733 O O . GLU A 1 228 ? 14.282 0.549 -20.242 1.00 93.00 228 GLU A O 1
ATOM 1738 N N . THR A 1 229 ? 13.786 -0.729 -18.454 1.00 95.12 229 THR A N 1
ATOM 1739 C CA . THR A 1 229 ? 13.788 -2.029 -19.150 1.00 95.12 229 THR A CA 1
ATOM 1740 C C . THR A 1 229 ? 12.423 -2.717 -19.233 1.00 95.12 229 THR A C 1
ATOM 1742 O O . THR A 1 229 ? 12.290 -3.729 -19.920 1.00 95.12 229 THR A O 1
ATOM 1745 N N . ILE A 1 230 ? 11.380 -2.186 -18.586 1.00 96.31 230 ILE A N 1
ATOM 1746 C CA . ILE A 1 230 ? 10.031 -2.763 -18.643 1.00 96.31 230 ILE A CA 1
ATOM 1747 C C . ILE A 1 230 ? 9.436 -2.694 -20.055 1.00 96.31 230 ILE A C 1
ATOM 1749 O O . ILE A 1 230 ? 9.326 -1.625 -20.665 1.00 96.31 230 ILE A O 1
ATOM 1753 N N . ASP A 1 231 ? 8.981 -3.839 -20.558 1.00 95.62 231 ASP A N 1
ATOM 1754 C CA . ASP A 1 231 ? 8.270 -3.934 -21.822 1.00 95.62 231 ASP A CA 1
ATOM 1755 C C . ASP A 1 231 ? 6.803 -3.514 -21.650 1.00 95.62 231 ASP A C 1
ATOM 1757 O O . ASP A 1 231 ? 5.976 -4.191 -21.030 1.00 95.62 231 ASP A O 1
ATOM 1761 N N . LYS A 1 232 ? 6.473 -2.370 -22.252 1.00 94.94 232 LYS A N 1
ATOM 1762 C CA . LYS A 1 232 ? 5.137 -1.761 -22.207 1.00 94.94 232 LYS A CA 1
ATOM 1763 C C . LYS A 1 232 ? 4.192 -2.294 -23.293 1.00 94.94 232 LYS A C 1
ATOM 1765 O O . LYS A 1 232 ? 3.010 -1.950 -23.282 1.00 94.94 232 LYS A O 1
ATOM 1770 N N . SER A 1 233 ? 4.665 -3.136 -24.219 1.00 92.88 233 SER A N 1
ATOM 1771 C CA . SER A 1 233 ? 3.845 -3.698 -25.308 1.00 92.88 233 SER A CA 1
ATOM 1772 C C . SER A 1 233 ? 2.714 -4.604 -24.806 1.00 92.88 233 SER A C 1
ATOM 1774 O O . SER A 1 233 ? 1.669 -4.700 -25.446 1.00 92.88 233 SER A O 1
ATOM 1776 N N . SER A 1 234 ? 2.877 -5.182 -23.613 1.00 87.19 234 SER A N 1
ATOM 1777 C CA . SER A 1 234 ? 1.868 -5.980 -22.903 1.00 87.19 234 SER A CA 1
ATOM 1778 C C . SER A 1 234 ? 0.719 -5.150 -22.308 1.00 87.19 234 SER A C 1
ATOM 1780 O O . SER A 1 234 ? -0.183 -5.700 -21.681 1.00 87.19 234 SER A O 1
ATOM 1782 N N . GLY A 1 235 ? 0.729 -3.824 -22.486 1.00 92.56 235 GLY A N 1
ATOM 1783 C CA . GLY A 1 235 ? -0.295 -2.921 -21.960 1.00 92.56 235 GLY A CA 1
ATOM 1784 C C . GLY A 1 235 ? -0.016 -2.411 -20.545 1.00 92.56 235 GLY A C 1
ATOM 1785 O O . GLY A 1 235 ? -0.890 -1.777 -19.955 1.00 92.56 235 GLY A O 1
ATOM 1786 N N . VAL A 1 236 ? 1.185 -2.645 -20.007 1.00 96.62 236 VAL A N 1
ATOM 1787 C CA . VAL A 1 236 ? 1.663 -1.983 -18.788 1.00 96.62 236 VAL A CA 1
ATOM 1788 C C . VAL A 1 236 ? 1.810 -0.479 -19.042 1.00 96.62 236 VAL A C 1
ATOM 1790 O O . VAL A 1 236 ? 2.447 -0.057 -20.008 1.00 96.62 236 VAL A O 1
ATOM 1793 N N . ARG A 1 237 ? 1.220 0.349 -18.175 1.00 96.81 237 ARG A N 1
ATOM 1794 C CA . ARG A 1 237 ? 1.164 1.810 -18.346 1.00 96.81 237 ARG A CA 1
ATOM 1795 C C . ARG A 1 237 ? 1.807 2.528 -17.181 1.00 96.81 237 ARG A C 1
ATOM 1797 O O . ARG A 1 237 ? 1.584 2.183 -16.029 1.00 96.81 237 ARG A O 1
ATOM 1804 N N . GLN A 1 238 ? 2.594 3.543 -17.496 1.00 97.50 238 GLN A N 1
ATOM 1805 C CA . GLN A 1 238 ? 3.151 4.449 -16.503 1.00 97.50 238 GLN A CA 1
ATOM 1806 C C . GLN A 1 238 ? 2.054 5.388 -15.987 1.00 97.50 238 GLN A C 1
ATOM 1808 O O . GLN A 1 238 ? 1.240 5.863 -16.774 1.00 97.50 238 GLN A O 1
ATOM 1813 N N . MET A 1 239 ? 2.037 5.649 -14.680 1.00 97.44 239 MET A N 1
ATOM 1814 C CA . MET A 1 239 ? 1.138 6.631 -14.068 1.00 97.44 239 MET A CA 1
ATOM 1815 C C . MET A 1 239 ? 1.847 7.981 -13.954 1.00 97.44 239 MET A C 1
ATOM 1817 O O . MET A 1 239 ? 2.689 8.178 -13.072 1.00 97.44 239 MET A O 1
ATOM 1821 N N . ASP A 1 240 ? 1.534 8.903 -14.859 1.00 94.06 240 ASP A N 1
ATOM 1822 C CA . ASP A 1 240 ? 2.194 10.208 -14.922 1.00 94.06 240 ASP A CA 1
ATOM 1823 C C . ASP A 1 240 ? 2.097 10.970 -13.592 1.00 94.06 240 ASP A C 1
ATOM 1825 O O . ASP A 1 240 ? 1.048 11.032 -12.953 1.00 94.06 240 ASP A O 1
ATOM 1829 N N . GLY A 1 241 ? 3.225 11.529 -13.146 1.00 93.50 241 GLY A N 1
ATOM 1830 C CA . GLY A 1 241 ? 3.320 12.283 -11.890 1.00 93.50 241 GLY A CA 1
ATOM 1831 C C . GLY A 1 241 ? 3.290 11.435 -10.611 1.00 93.50 241 GLY A C 1
ATOM 1832 O O . GLY A 1 241 ? 3.571 11.950 -9.531 1.00 93.50 241 GLY A O 1
ATOM 1833 N N . MET A 1 242 ? 3.018 10.130 -10.696 1.00 98.00 242 MET A N 1
ATOM 1834 C CA . MET A 1 242 ? 2.977 9.253 -9.526 1.00 98.00 242 MET A CA 1
ATOM 1835 C C . MET A 1 242 ? 4.356 8.644 -9.228 1.00 98.00 242 MET A C 1
ATOM 1837 O O . MET A 1 242 ? 4.629 7.468 -9.487 1.00 98.00 242 MET A O 1
ATOM 1841 N N . VAL A 1 243 ? 5.244 9.488 -8.694 1.00 97.62 243 VAL A N 1
ATOM 1842 C CA . VAL A 1 243 ? 6.633 9.157 -8.344 1.00 97.62 243 VAL A CA 1
ATOM 1843 C C . VAL A 1 243 ? 6.853 9.264 -6.836 1.00 97.62 243 VAL A C 1
ATOM 1845 O O . VAL A 1 243 ? 6.605 10.304 -6.228 1.00 97.62 243 VAL A O 1
ATOM 1848 N N . ALA A 1 244 ? 7.401 8.211 -6.231 1.00 96.62 244 ALA A N 1
ATOM 1849 C CA . ALA A 1 244 ? 7.845 8.205 -4.838 1.00 96.62 244 ALA A CA 1
ATOM 1850 C C . ALA A 1 244 ? 9.330 7.846 -4.761 1.00 96.62 244 ALA A C 1
ATOM 1852 O O . ALA A 1 244 ? 9.853 7.124 -5.599 1.00 96.62 244 ALA A O 1
ATOM 1853 N N . TYR A 1 245 ? 10.044 8.324 -3.751 1.00 95.94 245 TYR A N 1
ATOM 1854 C CA . TYR A 1 245 ? 11.471 8.057 -3.608 1.00 95.94 245 TYR A CA 1
ATOM 1855 C C . TYR A 1 245 ? 11.730 6.935 -2.610 1.00 95.94 245 TYR A C 1
ATOM 1857 O O . TYR A 1 245 ? 11.313 6.978 -1.454 1.00 95.94 245 TYR A O 1
ATOM 1865 N N . SER A 1 246 ? 12.496 5.944 -3.045 1.00 93.62 246 SER A N 1
ATOM 1866 C CA . SER A 1 246 ? 12.976 4.886 -2.166 1.00 93.62 246 SER A CA 1
ATOM 1867 C C . SER A 1 246 ? 13.969 5.405 -1.120 1.00 93.62 246 SER A C 1
ATOM 1869 O O . SER A 1 246 ? 14.527 6.506 -1.214 1.00 93.62 246 SER A O 1
ATOM 1871 N N . THR A 1 247 ? 14.237 4.556 -0.129 1.00 91.56 247 THR A N 1
ATOM 1872 C CA . THR A 1 247 ? 15.268 4.777 0.890 1.00 91.56 247 THR A CA 1
ATOM 1873 C C . THR A 1 247 ? 16.633 5.044 0.261 1.00 91.56 247 THR A C 1
ATOM 1875 O O . THR A 1 247 ? 17.246 6.060 0.566 1.00 91.56 247 THR A O 1
ATOM 1878 N N . THR A 1 248 ? 17.102 4.184 -0.646 1.00 92.12 248 THR A N 1
ATOM 1879 C CA . THR A 1 248 ? 18.497 4.226 -1.127 1.00 92.12 248 THR A CA 1
ATOM 1880 C C . THR A 1 248 ? 18.681 4.089 -2.639 1.00 92.12 248 THR A C 1
ATOM 1882 O O . THR A 1 248 ? 19.808 4.168 -3.121 1.00 92.12 248 THR A O 1
ATOM 1885 N N . ARG A 1 249 ? 17.607 3.902 -3.416 1.00 93.94 249 ARG A N 1
ATOM 1886 C CA . ARG A 1 249 ? 17.662 3.574 -4.857 1.00 93.94 249 ARG A CA 1
ATOM 1887 C C . ARG A 1 249 ? 17.028 4.635 -5.764 1.00 93.94 249 ARG A C 1
ATOM 1889 O O . ARG A 1 249 ? 16.717 4.367 -6.919 1.00 93.94 249 ARG A O 1
ATOM 1896 N N . GLY A 1 250 ? 16.846 5.850 -5.248 1.00 93.81 250 GLY A N 1
ATOM 1897 C CA . GLY A 1 250 ? 16.296 6.974 -6.006 1.00 93.81 250 GLY A CA 1
ATOM 1898 C C . GLY A 1 250 ? 14.783 6.890 -6.219 1.00 93.81 250 GLY A C 1
ATOM 1899 O O . GLY A 1 250 ? 14.066 6.313 -5.397 1.00 93.81 250 GLY A O 1
ATOM 1900 N N . ALA A 1 251 ? 14.316 7.528 -7.291 1.00 96.06 251 ALA A N 1
ATOM 1901 C CA . ALA A 1 251 ? 12.907 7.626 -7.652 1.00 96.06 251 ALA A CA 1
ATOM 1902 C C . ALA A 1 251 ? 12.354 6.283 -8.144 1.00 96.06 251 ALA A C 1
ATOM 1904 O O . ALA A 1 251 ? 12.991 5.585 -8.933 1.00 96.06 251 ALA A O 1
ATOM 1905 N N . TYR A 1 252 ? 11.167 5.940 -7.660 1.00 97.56 252 TYR A N 1
ATOM 1906 C CA . TYR A 1 252 ? 10.341 4.834 -8.109 1.00 97.56 252 TYR A CA 1
ATOM 1907 C C . TYR A 1 252 ? 9.107 5.412 -8.801 1.00 97.56 252 TYR A C 1
ATOM 1909 O O . TYR A 1 252 ? 8.462 6.325 -8.282 1.00 97.56 252 TYR A O 1
ATOM 1917 N N . GLN A 1 253 ? 8.780 4.868 -9.964 1.00 98.19 253 GLN A N 1
ATOM 1918 C CA . GLN A 1 253 ? 7.666 5.305 -10.800 1.00 98.19 253 GLN A CA 1
ATOM 1919 C C . GLN A 1 253 ? 6.530 4.291 -10.684 1.00 98.19 253 GLN A C 1
ATOM 1921 O O . GLN A 1 253 ? 6.773 3.091 -10.798 1.00 98.19 253 GLN A O 1
ATOM 1926 N N . ALA A 1 254 ? 5.299 4.743 -10.454 1.00 98.44 254 ALA A N 1
ATOM 1927 C CA . ALA A 1 254 ? 4.151 3.844 -10.442 1.00 98.44 254 ALA A CA 1
ATOM 1928 C C . ALA A 1 254 ? 3.767 3.411 -11.866 1.00 98.44 254 ALA A C 1
ATOM 1930 O O . ALA A 1 254 ? 3.790 4.217 -12.804 1.00 98.44 254 ALA A O 1
ATOM 1931 N N . PHE A 1 255 ? 3.392 2.143 -11.997 1.00 98.44 255 PHE A N 1
ATOM 1932 C CA . PHE A 1 255 ? 2.855 1.530 -13.204 1.00 98.44 255 PHE A CA 1
ATOM 1933 C C . PHE A 1 255 ? 1.578 0.759 -12.881 1.00 98.44 255 PHE A C 1
ATOM 1935 O O . PHE A 1 255 ? 1.431 0.231 -11.779 1.00 98.44 255 PHE A O 1
ATOM 1942 N N . THR A 1 256 ? 0.692 0.648 -13.866 1.00 97.56 256 THR A N 1
ATOM 1943 C CA . THR A 1 256 ? -0.466 -0.244 -13.829 1.00 97.56 256 THR A CA 1
ATOM 1944 C C . THR A 1 256 ? -0.300 -1.373 -14.825 1.00 97.56 256 THR A C 1
ATOM 1946 O O . THR A 1 256 ? 0.118 -1.148 -15.963 1.00 97.56 256 THR A O 1
ATOM 1949 N N . THR A 1 257 ? -0.686 -2.580 -14.440 1.00 96.81 257 THR A N 1
ATOM 1950 C CA . THR A 1 257 ? -0.876 -3.684 -15.389 1.00 96.81 257 THR A CA 1
ATOM 1951 C C . THR A 1 257 ? -2.246 -3.586 -16.067 1.00 96.81 257 THR A C 1
ATOM 1953 O O . THR A 1 257 ? -3.127 -2.892 -15.553 1.00 96.81 257 THR A O 1
ATOM 1956 N N . PRO A 1 258 ? -2.480 -4.304 -17.179 1.00 93.81 258 PRO A N 1
ATOM 1957 C CA . PRO A 1 258 ? -3.826 -4.475 -17.713 1.00 93.81 258 PRO A CA 1
ATOM 1958 C C . PRO A 1 258 ? -4.792 -5.038 -16.663 1.00 93.81 258 PRO A C 1
ATOM 1960 O O . PRO A 1 258 ? -4.417 -5.867 -15.827 1.00 93.81 258 PRO A O 1
ATOM 1963 N N . GLY A 1 259 ? -6.037 -4.576 -16.724 1.00 89.81 259 GLY A N 1
ATOM 1964 C CA . GLY A 1 259 ? -7.124 -5.051 -15.880 1.00 89.81 259 GLY A CA 1
ATOM 1965 C C . GLY A 1 259 ? -7.609 -6.452 -16.246 1.00 89.81 259 GLY A C 1
ATOM 1966 O O . GLY A 1 259 ? -7.485 -6.887 -17.390 1.00 89.81 259 GLY A O 1
ATOM 1967 N N . GLY A 1 260 ? -8.160 -7.167 -15.265 1.00 74.38 260 GLY A N 1
ATOM 1968 C CA . GLY A 1 260 ? -8.783 -8.479 -15.464 1.00 74.38 260 GLY A CA 1
ATOM 1969 C C . GLY A 1 260 ? -7.809 -9.651 -15.632 1.00 74.38 260 GLY A C 1
ATOM 1970 O O . GLY A 1 260 ? -8.265 -10.785 -15.759 1.00 74.38 260 GLY A O 1
ATOM 1971 N N . SER A 1 261 ? -6.491 -9.415 -15.591 1.00 72.19 261 SER A N 1
ATOM 1972 C CA . SER A 1 261 ? -5.511 -10.504 -15.510 1.00 72.19 261 SER A CA 1
ATOM 1973 C C . SER A 1 261 ? -5.501 -11.095 -14.102 1.00 72.19 261 SER A C 1
ATOM 1975 O O . SER A 1 261 ? -5.298 -10.366 -13.129 1.00 72.19 261 SER A O 1
ATOM 1977 N N . ALA A 1 262 ? -5.701 -12.411 -13.995 1.00 66.38 262 ALA A N 1
ATOM 1978 C CA . ALA A 1 262 ? -5.533 -13.138 -12.735 1.00 66.38 262 ALA A CA 1
ATOM 1979 C C . ALA A 1 262 ? -4.066 -13.145 -12.273 1.00 66.38 262 ALA A C 1
ATOM 1981 O O . ALA A 1 262 ? -3.810 -13.137 -11.074 1.00 66.38 262 ALA A O 1
ATOM 1982 N N . ASP A 1 263 ? -3.133 -13.063 -13.226 1.00 78.12 263 ASP A N 1
ATOM 1983 C CA . ASP A 1 263 ? -1.691 -13.048 -12.993 1.00 78.12 263 ASP A CA 1
ATOM 1984 C C . ASP A 1 263 ? -1.086 -11.853 -13.742 1.00 78.12 263 ASP A C 1
ATOM 1986 O O . ASP A 1 263 ? -0.748 -11.946 -14.928 1.00 78.12 263 ASP A O 1
ATOM 1990 N N . PRO A 1 264 ? -1.029 -10.662 -13.127 1.00 93.50 264 PRO A N 1
ATOM 1991 C CA . PRO A 1 264 ? -0.382 -9.518 -13.746 1.00 93.50 264 PRO A CA 1
ATOM 1992 C C . PRO A 1 264 ? 1.106 -9.794 -13.983 1.00 93.50 264 PRO A C 1
ATOM 1994 O O . PRO A 1 264 ? 1.791 -10.345 -13.124 1.00 93.50 264 PRO A O 1
ATOM 1997 N N . VAL A 1 265 ? 1.630 -9.380 -15.136 1.00 95.69 265 VAL A N 1
ATOM 1998 C CA . VAL A 1 265 ? 3.027 -9.631 -15.513 1.00 95.69 265 VAL A CA 1
ATOM 1999 C C . VAL A 1 265 ? 3.726 -8.324 -15.842 1.00 95.69 265 VAL A C 1
ATOM 2001 O O . VAL A 1 265 ? 3.173 -7.487 -16.556 1.00 95.69 265 VAL A O 1
ATOM 2004 N N . TRP A 1 266 ? 4.948 -8.164 -15.339 1.00 97.19 266 TRP A N 1
ATOM 2005 C CA . TRP A 1 266 ? 5.912 -7.220 -15.899 1.00 97.19 266 TRP A CA 1
ATOM 2006 C C . TRP A 1 266 ? 6.989 -7.997 -16.625 1.00 97.19 266 TRP A C 1
ATOM 2008 O O . TRP A 1 266 ? 7.723 -8.752 -15.999 1.00 97.19 266 TRP A O 1
ATOM 2018 N N . GLU A 1 267 ? 7.065 -7.794 -17.930 1.00 97.00 267 GLU A N 1
ATOM 2019 C CA . GLU A 1 267 ? 8.133 -8.322 -18.764 1.00 97.00 267 GLU A CA 1
ATOM 2020 C C . GLU A 1 267 ? 9.282 -7.311 -18.773 1.00 97.00 267 GLU A C 1
ATOM 2022 O O . GLU A 1 267 ? 9.042 -6.112 -18.936 1.00 97.00 267 GLU A O 1
ATOM 2027 N N . ILE A 1 268 ? 10.509 -7.773 -18.557 1.00 96.56 268 ILE A N 1
ATOM 2028 C CA . ILE A 1 268 ? 11.708 -6.944 -18.478 1.00 96.56 268 ILE A CA 1
ATOM 2029 C C . ILE A 1 268 ? 12.685 -7.378 -19.566 1.00 96.56 268 ILE A C 1
ATOM 2031 O O . ILE A 1 268 ? 12.944 -8.567 -19.729 1.00 96.56 268 ILE A O 1
ATOM 2035 N N . LYS A 1 269 ? 13.227 -6.404 -20.302 1.00 94.69 269 LYS A N 1
ATOM 2036 C CA . LYS A 1 269 ? 14.163 -6.619 -21.407 1.00 94.69 269 LYS A CA 1
ATOM 2037 C C . LYS A 1 269 ? 15.477 -5.893 -21.159 1.00 94.69 269 LYS A C 1
ATOM 2039 O O . LYS A 1 269 ? 15.537 -4.664 -21.179 1.00 94.69 269 LYS A O 1
ATOM 2044 N N . GLU A 1 270 ? 16.532 -6.667 -20.984 1.00 89.25 270 GLU A N 1
ATOM 2045 C CA . GLU A 1 270 ? 17.904 -6.202 -20.852 1.00 89.25 270 GLU A CA 1
ATOM 2046 C C . GLU A 1 270 ? 18.544 -6.157 -22.245 1.00 89.25 270 GLU A C 1
ATOM 2048 O O . GLU A 1 270 ? 18.926 -7.169 -22.825 1.00 89.25 270 GLU A O 1
ATOM 2053 N N . ALA A 1 271 ? 18.634 -4.958 -22.823 1.00 79.38 271 ALA A N 1
ATOM 2054 C CA . ALA A 1 271 ? 19.188 -4.770 -24.167 1.00 79.38 271 ALA A CA 1
ATOM 2055 C C . ALA A 1 271 ? 20.729 -4.752 -24.198 1.00 79.38 271 ALA A C 1
ATOM 2057 O O . ALA A 1 271 ? 21.328 -4.706 -25.275 1.00 79.38 271 ALA A O 1
ATOM 2058 N N . GLN A 1 272 ? 21.381 -4.726 -23.032 1.00 74.38 272 GLN A N 1
ATOM 2059 C CA . GLN A 1 272 ? 22.831 -4.651 -22.942 1.00 74.38 272 GLN A CA 1
ATOM 2060 C C . GLN A 1 272 ? 23.438 -6.053 -22.986 1.00 74.38 272 GLN A C 1
ATOM 2062 O O . GLN A 1 272 ? 23.243 -6.849 -22.074 1.00 74.38 272 GLN A O 1
ATOM 2067 N N . GLN A 1 273 ? 24.233 -6.322 -24.022 1.00 70.25 273 GLN A N 1
ATOM 2068 C CA . GLN A 1 273 ? 25.028 -7.544 -24.088 1.00 70.25 273 GLN A CA 1
ATOM 2069 C C . GLN A 1 273 ? 26.044 -7.574 -22.943 1.00 70.25 273 GLN A C 1
ATOM 2071 O O . GLN A 1 273 ? 26.776 -6.605 -22.710 1.00 70.25 273 GLN A O 1
ATOM 2076 N N . VAL A 1 274 ? 26.093 -8.700 -22.235 1.00 69.88 274 VAL A N 1
ATOM 2077 C CA . VAL A 1 274 ? 27.176 -8.995 -21.300 1.00 69.88 274 VAL A CA 1
ATOM 2078 C C . VAL A 1 274 ? 28.395 -9.389 -22.139 1.00 69.88 274 VAL A C 1
ATOM 2080 O O . VAL A 1 274 ? 28.247 -10.232 -23.021 1.00 69.88 274 VAL A O 1
ATOM 2083 N N . PRO A 1 275 ? 29.585 -8.799 -21.922 1.00 71.38 275 PRO A N 1
ATOM 2084 C CA . PRO A 1 275 ? 30.788 -9.227 -22.626 1.00 71.38 275 PRO A CA 1
ATOM 2085 C C . PRO A 1 275 ? 31.022 -10.727 -22.410 1.00 71.38 275 PRO A C 1
ATOM 2087 O O . PRO A 1 275 ? 31.215 -11.169 -21.278 1.00 71.38 275 PRO A O 1
ATOM 2090 N N . GLU A 1 276 ? 30.975 -11.502 -23.492 1.00 72.06 276 GLU A N 1
ATOM 2091 C CA . GLU A 1 276 ? 31.109 -12.966 -23.460 1.00 72.06 276 GLU A CA 1
ATOM 2092 C C . GLU A 1 276 ? 32.570 -13.425 -23.331 1.00 72.06 276 GLU A C 1
ATOM 2094 O O . GLU A 1 276 ? 32.834 -14.601 -23.085 1.00 72.06 276 GLU A O 1
ATOM 2099 N N . ASP A 1 277 ? 33.525 -12.504 -23.482 1.00 78.94 277 ASP A N 1
ATOM 2100 C CA . ASP A 1 277 ? 34.951 -12.810 -23.488 1.00 78.94 277 ASP A CA 1
ATOM 2101 C C . ASP A 1 277 ? 35.771 -11.757 -22.725 1.00 78.94 277 ASP A C 1
ATOM 2103 O O . ASP A 1 277 ? 35.363 -10.613 -22.513 1.00 78.94 277 ASP A O 1
ATOM 2107 N N . PHE A 1 278 ? 36.962 -12.169 -22.301 1.00 78.25 278 PHE A N 1
ATOM 2108 C CA . PHE A 1 278 ? 37.953 -11.375 -21.584 1.00 78.25 278 PHE A CA 1
ATOM 2109 C C . PHE A 1 278 ? 38.715 -10.404 -22.492 1.00 78.25 278 PHE A C 1
ATOM 2111 O O . PHE A 1 278 ? 39.475 -9.569 -21.992 1.00 78.25 278 PHE A O 1
ATOM 2118 N N . TYR A 1 279 ? 38.561 -10.5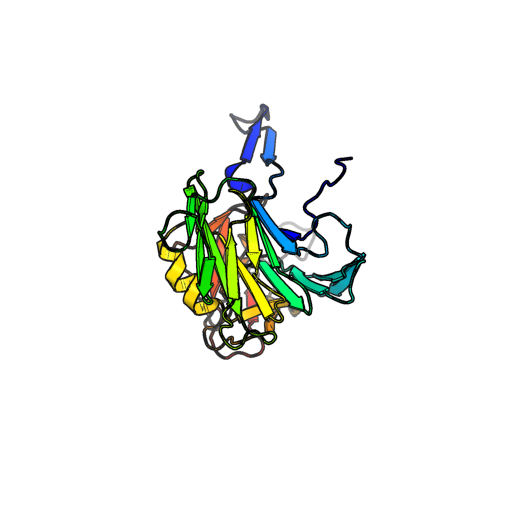25 -23.812 1.00 74.12 279 TYR A N 1
ATOM 2119 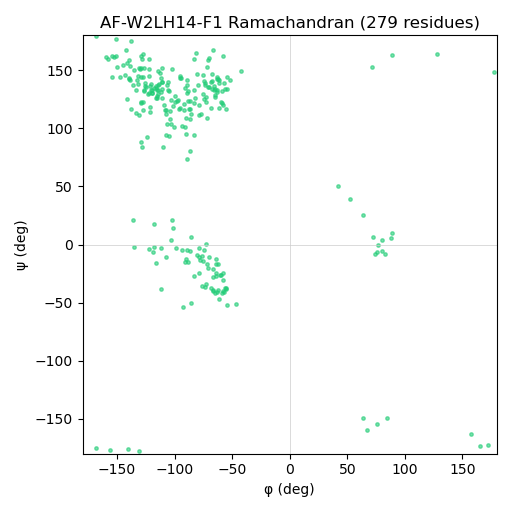C CA . TYR A 1 279 ? 39.267 -9.685 -24.768 1.00 74.12 279 TYR A CA 1
ATOM 2120 C C . TYR A 1 279 ? 38.483 -8.405 -25.094 1.00 74.12 279 TYR A C 1
ATOM 2122 O O . TYR A 1 279 ? 37.271 -8.454 -25.297 1.00 74.12 279 TYR A O 1
ATOM 2130 N N . PRO A 1 280 ? 39.163 -7.247 -25.173 1.00 70.94 280 PRO A N 1
ATOM 2131 C CA . PRO A 1 280 ? 38.544 -6.021 -25.660 1.00 70.94 280 PRO A CA 1
ATOM 2132 C C . PRO A 1 280 ? 38.163 -6.163 -27.143 1.00 70.94 280 PRO A C 1
ATOM 2134 O O . PRO A 1 280 ? 38.973 -6.634 -27.943 1.00 70.94 280 PRO A O 1
ATOM 2137 N N . SER A 1 281 ? 36.940 -5.741 -27.481 1.00 64.62 281 SER A N 1
ATOM 2138 C CA . SER A 1 281 ? 36.418 -5.602 -28.850 1.00 64.62 281 SER A CA 1
ATOM 2139 C C . SER A 1 281 ? 36.967 -4.372 -29.565 1.00 64.62 281 SER A C 1
ATOM 2141 O O . SER A 1 281 ? 36.990 -3.307 -28.899 1.00 64.62 281 SER A O 1
#

Mean predicted aligned error: 4.76 Å

Organism: Phytophthora nicotianae (NCBI:txid4792)

Sequence (281 aa):
MVVDKAPFGMSVSYPYRSRFSGGSSGNNGAVKFYAHGMVREFVFSAEEIVWQKPNFQVVDWADQGVTVKFTAGSSSGTMVSDLVSGMVYSSMKYSGLTPRLVSSAAISTINGQPMGGQVRGSKFEIVYNSGQKWVVYALSSDGRSEKEITLTADGNSALKSTGVFDGILRVAMVLESSWLTTLDEHKSCIVQAANIDLHDDSSYAFKWKTTGDCSCGLLHYAMKHHTETIDKSSGVRQMDGMVAYSTTRGAYQAFTTPGGSADPVWEIKEAQQVPEDFYPS

Foldseek 3Di:
DPDDAFQDADADDQFPVQKDFADDPVPPPDTPDIDTDPFRFKGKGFPLRRHPPFDKDFDDAAPFWTKIKTARPRDRKIWIWIGGPFAQKTKIFTDFTKIKMFGRAFWQDWPPHGAAAKDKDQWIWTAGPVRWIKIKGWAALQLAGGDMFIWHDDDRTMTITPDGDGTMIIMGTPPDPVCVVVCVLQVSKAWRTWHWADDDPFKIKTFTQTTGFQQVFHKGWDFPQLVVFWDCPQVKAWDPPQWGADRPRGITTIIGFHGPDNTGMTMGGHPDDDPPDPDDD

Solvent-accessible surface area (backbone atoms only — not comparable to full-atom values): 15012 Å² total; per-residue (Å²): 132,86,80,86,62,70,72,37,66,53,66,45,64,76,42,52,85,48,52,48,71,46,64,78,56,85,54,92,87,39,61,55,44,72,51,60,55,92,58,57,49,35,27,53,29,24,70,67,19,28,89,38,78,48,53,74,43,80,80,49,73,49,82,34,24,35,29,36,36,37,33,31,78,85,49,93,18,33,40,38,31,43,51,39,86,42,58,58,54,55,47,37,36,33,34,72,33,26,46,26,44,35,40,69,49,45,49,43,24,45,71,86,38,69,66,64,64,72,50,74,42,33,68,42,43,37,28,30,73,85,68,55,34,35,38,39,40,28,20,30,76,64,29,66,44,79,29,73,47,47,33,26,59,52,74,58,32,28,36,30,39,84,49,73,39,68,18,26,44,33,38,33,76,46,91,48,83,79,47,51,64,60,50,64,64,27,65,34,25,39,72,44,30,21,43,74,47,79,77,55,99,41,32,36,28,40,44,32,40,56,46,39,39,27,60,66,6,47,58,37,34,33,49,50,69,48,69,78,26,53,52,48,88,81,52,42,39,77,44,86,91,47,64,50,60,45,91,86,68,49,58,22,44,29,31,31,30,50,47,64,46,80,62,39,66,47,43,35,45,53,86,72,82,74,82,90,61,94,67,88,130

Radius of gyration: 20.46 Å; Cα contacts (8 Å, |Δi|>4): 686; chains: 1; bounding box: 57×37×54 Å

Nearest PDB structures (foldseek):
  5xc2-assembly1_A  TM=8.796E-01  e=1.061E-18  Rhizomucor miehei
  5xbz-assembly1_A  TM=8.677E-01  e=2.143E-18  Rhizomucor miehei
  4k35-assembly3_A  TM=8.750E-01  e=2.755E-18  Rhizomucor miehei
  5xc2-assembly3_C  TM=8.868E-01  e=1.766E-17  Rhizomucor miehei
  4k35-assembly2_B  TM=8.429E-01  e=3.203E-18  Rhizomucor miehei

InterPro domains:
  IPR005200 Endo-1,3(4)-beta-glucanase [PS52008] (1-281)
  IPR005200 Endo-1,3(4)-beta-glucanase [PTHR31983] (7-280)
  IPR040451 Glycosyl hydrolase family 81, N-terminal [PF03639] (7-257)

Secondary structure (DSSP, 8-state):
-----SS-SEEE--GGGGEEEEEE-SSTT-EEEEEE-----EEEEETTTSSSPPEEEEEEEETBEEEEEEE-SSSS-EEEEEE-TTBSSEEEEEEEE-EEEEESS-EEEETTEES-SEEEESEEEEEETTS-EEEEEEE-TTSSSB--EEEEE-TTSEEEESS-EEEEEEEEEESSTTHHHHHHHHTTEEEEEEEEEEEETTEEEEEEEEEE--TT--EEEEPHHHHHHB-GGGS-EEEEEEEEE-SSS-EEEEEEPPTT-SS-EEEEE--SPPP-SSS--

pLDDT: mean 93.66, std 8.1, range [38.94, 98.88]